Protein AF-A0A257RPP8-F1 (afdb_monomer_lite)

Secondary structure (DSSP, 8-state):
-GGGGG--S-TTT-HHHHHHHHHHHHHHHHHH-HHHHTSTTHHHHHHHHHHHHHHHHHTTSTTSHHHHHHHHHHHHHHHHHHHHHTT-PPPPPP---S-TTT-GGGGTSTTGGG-EEEETTEEEEHHIIIIIS---GGGTB----SB-SSTTPBPTTTT-B---HHHHHTTSSSS--S-HHHHS-HHHHHT-EEEEEEE---SSTTS-SEEEEEEESGGGTTS-GGGTBSSSS-BSTT--HHHHHTTTS-S-----SGGG--S-------

Sequence (270 aa):
LLLKCLWTPAARAGFLACFTALADAYVAAAVADSQLVARPGARARVASARAAVALVTAGKGVHNVPGADALLRTAVRTVSATYRGAGLAAPPAPALGPDPATVSCAYCHYGIETVRDTVAGLAFDHADHLLRGGVACTSCHSGANYFTGAPGQVDPRHGRTMVTAASCNACHHVTSTVACATCHRRDSLAARTDSVTLPLKLTPVSAPQARMVAFRHGVHADVACASCHTARPDVKAVAECTTCHASHWPARSATPCRPCSCSPATALSA

Structure (mmCIF, N/CA/C/O backbone):
data_AF-A0A257RPP8-F1
#
_entry.id   AF-A0A257RPP8-F1
#
loop_
_atom_site.group_PDB
_atom_site.id
_atom_site.type_symbol
_atom_site.label_atom_id
_atom_site.label_alt_id
_atom_site.label_comp_id
_atom_site.label_asym_id
_atom_site.label_entity_id
_atom_site.label_seq_id
_atom_site.pdbx_PDB_ins_code
_atom_site.Cartn_x
_atom_site.Cartn_y
_atom_site.Cartn_z
_atom_site.occupancy
_atom_site.B_iso_or_equiv
_atom_site.auth_seq_id
_atom_site.auth_comp_id
_atom_site.auth_asym_id
_atom_site.auth_atom_id
_atom_site.pdbx_PDB_model_num
ATOM 1 N N . LEU A 1 1 ? 1.431 -12.485 8.814 1.00 41.00 1 LEU A N 1
ATOM 2 C CA . LEU A 1 1 ? -0.052 -12.401 8.798 1.00 41.00 1 LEU A CA 1
ATOM 3 C C . LEU A 1 1 ? -0.640 -11.925 7.457 1.00 41.00 1 LEU A C 1
ATOM 5 O O . LEU A 1 1 ? -1.730 -12.369 7.140 1.00 41.00 1 LEU A O 1
ATOM 9 N N . LEU A 1 2 ? 0.087 -11.158 6.624 1.00 39.72 2 LEU A N 1
ATOM 10 C CA . LEU A 1 2 ? -0.335 -10.754 5.261 1.00 39.72 2 LEU A CA 1
ATOM 11 C C . LEU A 1 2 ? -0.619 -11.915 4.279 1.00 39.72 2 LEU A C 1
ATOM 13 O O . LEU A 1 2 ? -1.404 -11.761 3.356 1.00 39.72 2 LEU A O 1
ATOM 17 N N . LEU A 1 3 ? -0.030 -13.097 4.492 1.00 37.91 3 LEU A N 1
ATOM 18 C CA . LEU A 1 3 ? -0.129 -14.239 3.570 1.00 37.91 3 LEU A CA 1
ATOM 19 C C . LEU A 1 3 ? -1.486 -14.968 3.559 1.00 37.91 3 LEU A C 1
ATOM 21 O O . LEU A 1 3 ? -1.722 -15.759 2.653 1.00 37.91 3 LEU A O 1
ATOM 25 N N . LYS A 1 4 ? -2.386 -14.728 4.527 1.00 39.06 4 LYS A N 1
ATOM 26 C CA . LYS A 1 4 ? -3.636 -15.508 4.636 1.00 39.06 4 LYS A CA 1
ATOM 27 C C . LYS A 1 4 ? -4.771 -15.038 3.719 1.00 39.06 4 LYS A C 1
ATOM 29 O O . LYS A 1 4 ? -5.611 -15.858 3.375 1.00 39.06 4 LYS A O 1
ATOM 34 N N . CYS A 1 5 ? -4.785 -13.780 3.277 1.00 44.72 5 CYS A N 1
ATOM 35 C CA . CYS A 1 5 ? -5.809 -13.307 2.333 1.00 44.72 5 CYS A CA 1
ATOM 36 C C . CYS A 1 5 ? -5.469 -13.578 0.856 1.00 44.72 5 CYS A C 1
ATOM 38 O O . CYS A 1 5 ? -6.294 -13.312 -0.008 1.00 44.72 5 CYS A O 1
ATOM 40 N N . LEU A 1 6 ? -4.279 -14.116 0.560 1.00 44.78 6 LEU A N 1
ATOM 41 C CA . LEU A 1 6 ? -3.783 -14.316 -0.808 1.00 44.78 6 LEU A CA 1
ATOM 42 C C . LEU A 1 6 ? -4.285 -15.602 -1.503 1.00 44.78 6 LEU A C 1
ATOM 44 O O . LEU A 1 6 ? -3.975 -15.794 -2.673 1.00 44.78 6 LEU A O 1
ATOM 48 N N . TRP A 1 7 ? -5.002 -16.498 -0.810 1.00 37.56 7 TRP A N 1
ATOM 49 C CA . TRP A 1 7 ? -5.140 -17.904 -1.241 1.00 37.56 7 TRP A CA 1
ATOM 50 C C . TRP A 1 7 ? -6.571 -18.473 -1.286 1.00 37.56 7 TRP A C 1
ATOM 52 O O . TRP A 1 7 ? -6.735 -19.691 -1.262 1.00 37.56 7 TRP A O 1
ATOM 62 N N . THR A 1 8 ? -7.622 -17.653 -1.391 1.00 34.66 8 THR A N 1
ATOM 63 C CA . THR A 1 8 ? -8.983 -18.176 -1.632 1.00 34.66 8 THR A CA 1
ATOM 64 C C . THR A 1 8 ? -9.507 -17.810 -3.032 1.00 34.66 8 THR A C 1
ATOM 66 O O . THR A 1 8 ? -9.599 -16.627 -3.355 1.00 34.66 8 THR A O 1
ATOM 69 N N . PRO A 1 9 ? -9.925 -18.791 -3.867 1.00 37.19 9 PRO A N 1
ATOM 70 C CA . PRO A 1 9 ? -10.445 -18.577 -5.232 1.00 37.19 9 PRO A CA 1
ATOM 71 C C . PRO A 1 9 ? -11.742 -17.745 -5.348 1.00 37.19 9 PRO A C 1
ATOM 73 O O . PRO A 1 9 ? -12.293 -17.600 -6.436 1.00 37.19 9 PRO A O 1
ATOM 76 N N . ALA A 1 10 ? -12.256 -17.188 -4.248 1.00 37.34 10 ALA A N 1
ATOM 77 C CA . ALA A 1 10 ? -13.536 -16.482 -4.167 1.00 37.34 10 ALA A CA 1
ATOM 78 C C . ALA A 1 10 ? -13.390 -14.944 -4.181 1.00 37.34 10 ALA A C 1
ATOM 80 O O . ALA A 1 10 ? -14.191 -14.223 -3.580 1.00 37.34 10 ALA A O 1
ATOM 81 N N . ALA A 1 11 ? -12.388 -14.413 -4.890 1.00 43.88 11 ALA A N 1
ATOM 82 C CA . ALA A 1 11 ? -12.104 -12.974 -4.968 1.00 43.88 11 ALA A CA 1
ATOM 83 C C . ALA A 1 11 ? -13.232 -12.125 -5.600 1.00 43.88 11 ALA A C 1
ATOM 85 O O . ALA A 1 11 ? -13.182 -10.902 -5.544 1.00 43.88 11 ALA A O 1
ATOM 86 N N . ARG A 1 12 ? -14.298 -12.742 -6.131 1.00 44.66 1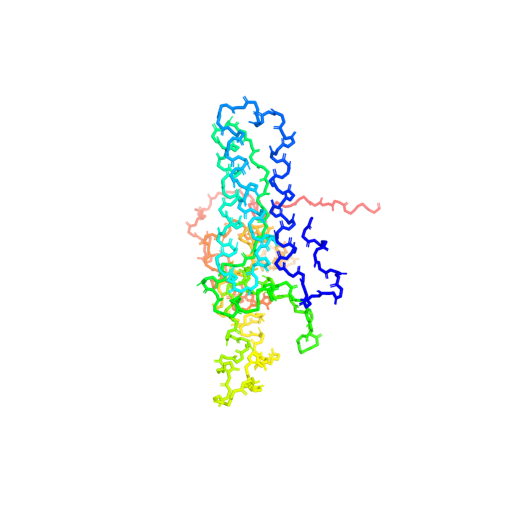2 ARG A N 1
ATOM 87 C CA . ARG A 1 12 ? -15.497 -12.022 -6.597 1.00 44.66 12 ARG A CA 1
ATOM 88 C C . ARG A 1 12 ? -16.479 -11.632 -5.479 1.00 44.66 12 ARG A C 1
ATOM 90 O O . ARG A 1 12 ? -17.360 -10.825 -5.739 1.00 44.66 12 ARG A O 1
ATOM 97 N N . ALA A 1 13 ? -16.326 -12.149 -4.251 1.00 45.66 13 ALA A N 1
ATOM 98 C CA . ALA A 1 13 ? -17.220 -11.836 -3.122 1.00 45.66 13 ALA A CA 1
ATOM 99 C C . ALA A 1 13 ? -16.519 -11.310 -1.847 1.00 45.66 13 ALA A C 1
ATOM 101 O O . ALA A 1 13 ? -17.203 -10.900 -0.913 1.00 45.66 13 ALA A O 1
ATOM 102 N N . GLY A 1 14 ? -15.182 -11.328 -1.760 1.00 58.22 14 GLY A N 1
ATOM 103 C CA . GLY A 1 14 ? -14.513 -11.395 -0.449 1.00 58.22 14 GLY A CA 1
ATOM 104 C C . GLY A 1 14 ? -13.444 -10.358 -0.113 1.00 58.22 14 GLY A C 1
ATOM 105 O O . GLY A 1 14 ? -12.843 -10.469 0.952 1.00 58.22 14 GLY A O 1
ATOM 106 N N . PHE A 1 15 ? -13.157 -9.367 -0.957 1.00 65.38 15 PHE A N 1
ATOM 107 C CA . PHE A 1 15 ? -11.990 -8.519 -0.694 1.00 65.38 15 PHE A CA 1
ATOM 108 C C . PHE A 1 15 ? -12.204 -7.526 0.465 1.00 65.38 15 PHE A C 1
ATOM 110 O O . PHE A 1 15 ? -11.453 -7.525 1.441 1.00 65.38 15 PHE A O 1
ATOM 117 N N . LEU A 1 16 ? -13.316 -6.784 0.445 1.00 71.38 16 LEU A N 1
ATOM 118 C CA . LEU A 1 16 ? -13.763 -5.993 1.599 1.00 71.38 16 LEU A CA 1
ATOM 119 C C . LEU A 1 16 ? -13.959 -6.867 2.848 1.00 71.38 16 LEU A C 1
ATOM 121 O O . LEU A 1 16 ? -13.696 -6.409 3.957 1.00 71.38 16 LEU A O 1
ATOM 125 N N . ALA A 1 17 ? -14.343 -8.137 2.682 1.00 73.56 17 ALA A N 1
ATOM 126 C CA . ALA A 1 17 ? -14.455 -9.081 3.789 1.00 73.56 17 ALA A CA 1
ATOM 127 C C . ALA A 1 17 ? -13.088 -9.428 4.411 1.00 73.56 17 ALA A C 1
ATOM 129 O O . ALA A 1 17 ? -13.007 -9.531 5.632 1.00 73.56 17 ALA A O 1
ATOM 130 N N . CYS A 1 18 ? -12.005 -9.529 3.627 1.00 74.25 18 CYS A N 1
ATOM 131 C CA . CYS A 1 18 ? -10.651 -9.701 4.176 1.00 74.25 18 CYS A CA 1
ATOM 132 C C . CYS A 1 18 ? -10.237 -8.490 5.026 1.00 74.25 18 CYS A C 1
ATOM 134 O O . CYS A 1 18 ? -9.788 -8.664 6.159 1.00 74.25 18 CYS A O 1
ATOM 136 N N . PHE A 1 19 ? -10.410 -7.262 4.532 1.00 77.69 19 PHE A N 1
ATOM 137 C CA . PHE A 1 19 ? -10.039 -6.079 5.317 1.00 77.69 19 PHE A CA 1
ATOM 138 C C . PHE A 1 19 ? -10.917 -5.874 6.542 1.00 77.69 19 PHE A C 1
ATOM 140 O O . PHE A 1 19 ? -10.417 -5.509 7.606 1.00 77.69 19 PHE A O 1
ATOM 147 N N . THR A 1 20 ? -12.202 -6.183 6.414 1.00 79.69 20 THR A N 1
ATOM 148 C CA . THR A 1 20 ? -13.124 -6.230 7.545 1.00 79.69 20 THR A CA 1
ATOM 149 C C . THR A 1 20 ? -12.646 -7.249 8.578 1.00 79.69 20 THR A C 1
ATOM 151 O O . THR A 1 20 ? -12.580 -6.912 9.752 1.00 79.69 20 THR A O 1
ATOM 154 N N . ALA A 1 21 ? -12.215 -8.447 8.166 1.00 83.50 21 ALA A N 1
ATOM 155 C CA . ALA A 1 21 ? -11.671 -9.461 9.071 1.00 83.50 21 ALA A CA 1
ATOM 156 C C . ALA A 1 21 ? -10.346 -9.032 9.727 1.00 83.50 21 ALA A C 1
ATOM 158 O O . ALA A 1 21 ? -10.122 -9.318 10.901 1.00 83.50 21 ALA A O 1
ATOM 159 N N . LEU A 1 22 ? -9.470 -8.322 9.007 1.00 83.00 22 LEU A N 1
ATOM 160 C CA . LEU A 1 22 ? -8.236 -7.766 9.576 1.00 83.00 22 LEU A CA 1
ATOM 161 C C . LEU A 1 22 ? -8.531 -6.683 10.620 1.00 83.00 22 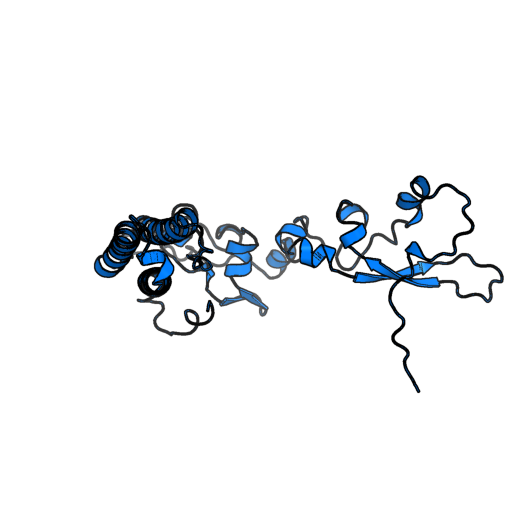LEU A C 1
ATOM 163 O O . LEU A 1 22 ? -7.923 -6.683 11.692 1.00 83.00 22 LEU A O 1
ATOM 167 N N . ALA A 1 23 ? -9.463 -5.777 10.323 1.00 82.50 23 ALA A N 1
ATOM 168 C CA . ALA A 1 23 ? -9.901 -4.752 11.262 1.00 82.50 23 ALA A CA 1
ATOM 169 C C . ALA A 1 23 ? -10.627 -5.367 12.469 1.00 82.50 23 ALA A C 1
ATOM 171 O O . ALA A 1 23 ? -10.353 -4.974 13.601 1.00 82.50 23 ALA A O 1
ATOM 172 N N . ASP A 1 24 ? -11.485 -6.364 12.248 1.00 87.69 24 ASP A N 1
ATOM 173 C CA . ASP A 1 24 ? -12.193 -7.095 13.300 1.00 87.69 24 ASP A CA 1
ATOM 174 C C . ASP A 1 24 ? -11.214 -7.816 14.228 1.00 87.69 24 ASP A C 1
ATOM 176 O O . ASP A 1 24 ? -11.278 -7.630 15.439 1.00 87.69 24 ASP A O 1
ATOM 180 N N . ALA A 1 25 ? -10.225 -8.532 13.683 1.00 87.94 25 ALA A N 1
ATOM 181 C CA . ALA A 1 25 ? -9.182 -9.177 14.479 1.00 87.94 25 ALA A CA 1
ATOM 182 C C . ALA A 1 25 ? -8.367 -8.164 15.305 1.00 87.94 25 ALA A C 1
ATOM 184 O O . ALA A 1 25 ? -8.055 -8.424 16.469 1.00 87.94 25 ALA A O 1
ATOM 185 N N . TYR A 1 26 ? -8.048 -6.998 14.732 1.00 90.06 26 TYR A N 1
ATOM 186 C CA . TYR A 1 26 ? -7.334 -5.930 15.439 1.00 90.06 26 TYR A CA 1
ATOM 187 C C . TYR A 1 26 ? -8.165 -5.348 16.593 1.00 90.06 26 TYR A C 1
ATOM 189 O O . TYR A 1 26 ? -7.656 -5.154 17.699 1.00 90.06 26 TYR A O 1
ATOM 197 N N . VAL A 1 27 ? -9.459 -5.114 16.362 1.00 88.25 27 VAL A N 1
ATOM 198 C CA . VAL A 1 27 ? -10.391 -4.641 17.393 1.00 88.25 27 VAL A CA 1
ATOM 199 C C . VAL A 1 27 ? -10.624 -5.718 18.458 1.00 88.25 27 VAL A C 1
ATOM 201 O O . VAL A 1 27 ? -10.616 -5.405 19.646 1.00 88.25 27 VAL A O 1
ATOM 204 N N . ALA A 1 28 ? -10.779 -6.984 18.071 1.00 89.50 28 ALA A N 1
ATOM 205 C CA . ALA A 1 28 ? -10.967 -8.107 18.985 1.00 89.50 28 ALA A CA 1
ATOM 206 C C . ALA A 1 28 ? -9.759 -8.299 19.913 1.00 89.50 28 ALA A C 1
ATOM 208 O O . ALA A 1 28 ? -9.942 -8.513 21.111 1.00 89.50 28 ALA A O 1
ATOM 209 N N . ALA A 1 29 ? -8.536 -8.138 19.396 1.00 88.88 29 ALA A N 1
ATOM 210 C CA . ALA A 1 29 ? -7.328 -8.147 20.219 1.00 88.88 29 ALA A CA 1
ATOM 211 C C . ALA A 1 29 ? -7.352 -7.032 21.281 1.00 88.88 29 ALA A C 1
ATOM 213 O O . ALA A 1 29 ? -7.068 -7.292 22.446 1.00 88.88 29 ALA A O 1
ATOM 214 N N . ALA A 1 30 ? -7.780 -5.820 20.912 1.00 87.81 30 ALA A N 1
ATOM 215 C CA . ALA A 1 30 ? -7.925 -4.709 21.854 1.00 87.81 30 ALA A CA 1
ATOM 216 C C . ALA A 1 30 ? -9.026 -4.942 22.907 1.00 87.81 30 ALA A C 1
ATOM 218 O O . ALA A 1 30 ? -8.906 -4.474 24.036 1.00 87.81 30 ALA A O 1
ATOM 219 N N . VAL A 1 31 ? -10.098 -5.666 22.561 1.00 90.62 31 VAL A N 1
ATOM 220 C CA . VAL A 1 31 ? -11.136 -6.087 23.523 1.00 90.62 31 VAL A CA 1
ATOM 221 C C . VAL A 1 31 ? -10.592 -7.121 24.513 1.00 90.62 31 VAL A C 1
ATOM 223 O O . VAL A 1 31 ? -10.944 -7.076 25.690 1.00 90.62 31 VAL A O 1
ATOM 226 N N . ALA A 1 32 ? -9.763 -8.054 24.042 1.00 91.50 32 ALA A N 1
ATOM 227 C CA . ALA A 1 32 ? -9.189 -9.122 24.861 1.00 91.50 32 ALA A CA 1
ATOM 228 C C . ALA A 1 32 ? -8.041 -8.646 25.771 1.00 91.50 32 ALA A C 1
ATOM 230 O O . ALA A 1 32 ? -7.707 -9.316 26.747 1.00 91.50 32 ALA A O 1
ATOM 231 N N . ASP A 1 33 ? -7.442 -7.494 25.469 1.00 92.38 33 ASP A N 1
ATOM 232 C CA . ASP A 1 33 ? -6.362 -6.902 26.251 1.00 92.38 33 ASP A CA 1
ATOM 233 C C . ASP A 1 33 ? -6.888 -6.310 27.570 1.00 92.38 33 ASP A C 1
ATOM 235 O O . ASP A 1 33 ? -7.396 -5.184 27.631 1.00 92.38 33 ASP A O 1
ATOM 239 N N . SER A 1 34 ? -6.745 -7.083 28.649 1.00 91.88 34 SER A N 1
ATOM 240 C CA . SER A 1 34 ? -7.197 -6.713 29.993 1.00 91.88 34 SER A CA 1
ATOM 241 C C . SER A 1 34 ? -6.559 -5.417 30.506 1.00 91.88 34 SER A C 1
ATOM 243 O O . SER A 1 34 ? -7.230 -4.640 31.193 1.00 91.88 34 SER A O 1
ATOM 245 N N . GLN A 1 35 ? -5.301 -5.142 30.142 1.00 91.44 35 GLN A N 1
ATOM 246 C CA . GLN A 1 35 ? -4.588 -3.932 30.555 1.00 91.44 35 GLN A CA 1
ATOM 247 C C . GLN A 1 35 ? -5.156 -2.694 29.868 1.00 91.44 35 GLN A C 1
ATOM 249 O O . GLN A 1 35 ? -5.274 -1.641 30.503 1.00 91.44 35 GLN A O 1
ATOM 254 N N . LEU A 1 36 ? -5.530 -2.814 28.593 1.00 93.19 36 LEU A N 1
ATOM 255 C CA . LEU A 1 36 ? -6.173 -1.733 27.856 1.00 93.19 36 LEU A CA 1
ATOM 256 C C . LEU A 1 36 ? -7.583 -1.463 28.387 1.00 93.19 36 LEU A C 1
ATOM 258 O O . LEU A 1 36 ? -7.908 -0.322 28.719 1.00 93.19 36 LEU A O 1
ATOM 262 N N . VAL A 1 37 ? -8.430 -2.492 28.492 1.00 92.69 37 VAL A N 1
ATOM 263 C CA . VAL A 1 37 ? -9.852 -2.312 28.850 1.00 92.69 37 VAL A CA 1
ATOM 264 C C . VAL A 1 37 ? -10.077 -1.918 30.311 1.00 92.69 37 VAL A C 1
ATOM 266 O O . VAL A 1 37 ? -11.175 -1.469 30.648 1.00 92.69 37 VAL A O 1
ATOM 269 N N . ALA A 1 38 ? -9.072 -2.067 31.177 1.00 93.75 38 ALA A N 1
ATOM 270 C CA . ALA A 1 38 ? -9.093 -1.542 32.542 1.00 93.75 38 ALA A CA 1
ATOM 271 C C . ALA A 1 38 ? -8.953 -0.008 32.598 1.00 93.75 38 ALA A C 1
ATOM 273 O O . ALA A 1 38 ? -9.257 0.604 33.621 1.00 93.75 38 ALA A O 1
ATOM 274 N N . ARG A 1 39 ? -8.499 0.637 31.514 1.00 95.62 39 ARG A N 1
ATOM 275 C CA . ARG A 1 39 ? -8.252 2.084 31.490 1.00 95.62 39 ARG A CA 1
ATOM 276 C C . ARG A 1 39 ? -9.557 2.877 31.336 1.00 95.62 39 ARG A C 1
ATOM 278 O O . ARG A 1 39 ? -10.411 2.498 30.524 1.00 95.62 39 ARG A O 1
ATOM 285 N N . PRO A 1 40 ? -9.711 4.015 32.040 1.00 95.81 40 PRO A N 1
ATOM 286 C CA . PRO A 1 40 ? -10.888 4.870 31.908 1.00 95.81 40 PRO A CA 1
ATOM 287 C C . PRO A 1 40 ? -11.159 5.264 30.450 1.00 95.81 40 PRO A C 1
ATOM 289 O O . PRO A 1 40 ? -10.268 5.707 29.727 1.00 95.81 40 PRO A O 1
ATOM 292 N N . GLY A 1 41 ? -12.399 5.072 29.998 1.00 94.31 41 GLY A N 1
ATOM 293 C CA . GLY A 1 41 ? -12.835 5.409 28.639 1.00 94.31 41 GLY A CA 1
ATOM 294 C C . GLY A 1 41 ? -12.358 4.466 27.523 1.00 94.31 41 GLY A C 1
ATOM 295 O O . GLY A 1 41 ? -12.873 4.561 26.408 1.00 94.31 41 GLY A O 1
ATOM 296 N N . ALA A 1 42 ? -11.444 3.522 27.786 1.00 95.25 42 ALA A N 1
ATOM 297 C CA . ALA A 1 42 ? -10.944 2.606 26.758 1.00 95.25 42 ALA A CA 1
ATOM 298 C C . ALA A 1 42 ? -12.045 1.687 26.211 1.00 95.25 42 ALA A C 1
ATOM 300 O O . ALA A 1 42 ? -12.177 1.548 24.996 1.00 95.25 42 ALA A O 1
ATOM 301 N N . ARG A 1 43 ? -12.903 1.140 27.086 1.00 93.94 43 ARG A N 1
ATOM 302 C CA . ARG A 1 43 ? -14.032 0.282 26.678 1.00 93.94 43 ARG A CA 1
ATOM 303 C C . ARG A 1 43 ? -14.966 0.970 25.686 1.00 93.94 43 ARG A C 1
ATOM 305 O O . ARG A 1 43 ? -15.315 0.371 24.677 1.00 93.94 43 ARG A O 1
ATOM 312 N N . ALA A 1 44 ? -15.331 2.226 25.942 1.00 95.75 44 ALA A N 1
ATOM 313 C CA . ALA A 1 44 ? -16.221 2.983 25.062 1.00 95.75 44 ALA A CA 1
ATOM 314 C C . ALA A 1 44 ? -15.586 3.226 23.681 1.00 95.75 44 ALA A C 1
ATOM 316 O O . ALA A 1 44 ? -16.247 3.059 22.658 1.00 95.75 44 ALA A O 1
ATOM 317 N N . ARG A 1 45 ? -14.287 3.552 23.634 1.00 96.69 45 ARG A N 1
ATOM 318 C CA . ARG A 1 45 ? -13.559 3.758 22.369 1.00 96.69 45 ARG A CA 1
ATOM 319 C C . ARG A 1 45 ? -13.404 2.468 21.567 1.00 96.69 45 ARG A C 1
ATOM 321 O O . ARG A 1 45 ? -13.654 2.471 20.365 1.00 96.69 45 ARG A O 1
ATOM 328 N N . VAL A 1 46 ? -13.046 1.362 22.220 1.00 95.38 46 VAL A N 1
ATOM 329 C CA . VAL A 1 46 ? -12.946 0.050 21.562 1.00 95.38 46 VAL A CA 1
ATOM 330 C C . VAL A 1 46 ? -14.326 -0.424 21.085 1.00 95.38 46 VAL A C 1
ATOM 332 O O . VAL A 1 46 ? -14.442 -0.935 19.973 1.00 95.38 46 VAL A O 1
ATOM 335 N N . ALA A 1 47 ? -15.391 -0.182 21.857 1.00 94.25 47 ALA A N 1
ATOM 336 C CA . ALA A 1 47 ? -16.762 -0.458 21.428 1.00 94.25 47 ALA A CA 1
ATOM 337 C C . ALA A 1 47 ? -17.168 0.374 20.198 1.00 94.25 47 ALA A C 1
ATOM 339 O O . ALA A 1 47 ? -17.760 -0.169 19.268 1.00 94.25 47 ALA A O 1
ATOM 340 N N . SER A 1 48 ? -16.799 1.658 20.148 1.00 95.88 48 SER A N 1
ATOM 341 C CA . SER A 1 48 ? -17.021 2.509 18.972 1.00 95.88 48 SER A CA 1
ATOM 342 C C . SER A 1 48 ? -16.281 1.988 17.733 1.00 95.88 48 SER A C 1
ATOM 344 O O . SER A 1 48 ? -16.880 1.875 16.663 1.00 95.88 48 SER A O 1
ATOM 346 N N . ALA A 1 49 ? -15.015 1.577 17.879 1.00 96.38 49 ALA A N 1
ATOM 347 C CA . ALA A 1 49 ? -14.258 0.954 16.792 1.00 96.38 49 ALA A CA 1
ATOM 348 C C . ALA A 1 49 ? -14.919 -0.349 16.304 1.00 96.38 49 ALA A C 1
ATOM 350 O O . ALA A 1 49 ? -15.035 -0.569 15.099 1.00 96.38 49 ALA A O 1
ATOM 351 N N . ARG A 1 50 ? -15.423 -1.180 17.227 1.00 95.56 50 ARG A N 1
ATOM 352 C CA . ARG A 1 50 ? -16.167 -2.405 16.896 1.00 95.56 50 ARG A CA 1
ATOM 353 C C . ARG A 1 50 ? -17.456 -2.110 16.133 1.00 95.56 50 ARG A C 1
ATOM 355 O O . ARG A 1 50 ? -17.750 -2.800 15.163 1.00 95.56 50 ARG A O 1
ATOM 362 N N . ALA A 1 51 ? -18.200 -1.084 16.541 1.00 95.88 51 ALA A N 1
ATOM 363 C CA . ALA A 1 51 ? -19.420 -0.669 15.855 1.00 95.88 51 ALA A CA 1
ATOM 364 C C . ALA A 1 51 ? -19.139 -0.210 14.413 1.00 95.88 51 ALA A C 1
ATOM 366 O O . ALA A 1 51 ? -19.890 -0.565 13.508 1.00 95.88 51 ALA A O 1
ATOM 367 N N . ALA A 1 52 ? -18.035 0.508 14.180 1.00 94.56 52 ALA A N 1
ATOM 368 C CA . ALA A 1 52 ? -17.626 0.911 12.835 1.00 94.56 52 ALA A CA 1
ATOM 369 C C . ALA A 1 52 ? -17.311 -0.298 11.934 1.00 94.56 52 ALA A C 1
ATOM 371 O O . ALA A 1 52 ? -17.790 -0.351 10.802 1.00 94.56 52 ALA A O 1
ATOM 372 N N . VAL A 1 53 ? -16.571 -1.294 12.439 1.00 93.38 53 VAL A N 1
ATOM 373 C CA . VAL A 1 53 ? -16.305 -2.539 11.692 1.00 93.38 53 VAL A CA 1
ATOM 374 C C . VAL A 1 53 ? -17.609 -3.292 11.414 1.00 93.38 53 VAL A C 1
ATOM 376 O O . VAL A 1 53 ? -17.864 -3.668 10.273 1.00 93.38 53 VAL A O 1
ATOM 379 N N . ALA A 1 54 ? -18.476 -3.441 12.420 1.00 92.56 54 ALA A N 1
ATOM 380 C CA . ALA A 1 54 ? -19.763 -4.119 12.275 1.00 92.56 54 ALA A CA 1
ATOM 381 C C . ALA A 1 54 ? -20.676 -3.450 11.232 1.00 92.56 54 ALA A C 1
ATOM 383 O O . ALA A 1 54 ? -21.338 -4.150 10.464 1.00 92.56 54 ALA A O 1
ATOM 384 N N . LEU A 1 55 ? -20.682 -2.114 11.168 1.00 93.62 55 LEU A N 1
ATOM 385 C CA . LEU A 1 55 ? -21.434 -1.362 10.165 1.00 93.62 55 LEU A CA 1
ATOM 386 C C . LEU A 1 55 ? -20.949 -1.674 8.743 1.00 93.62 55 LEU A C 1
ATOM 388 O O . LEU A 1 55 ? -21.772 -1.915 7.860 1.00 93.62 55 LEU A O 1
ATOM 392 N N . VAL A 1 56 ? -19.631 -1.717 8.525 1.00 91.88 56 VAL A N 1
ATOM 393 C CA . VAL A 1 56 ? -19.051 -2.076 7.220 1.00 91.88 56 VAL A CA 1
ATOM 394 C C . VAL A 1 56 ? -19.427 -3.508 6.831 1.00 91.88 56 VAL A C 1
ATOM 396 O O . VAL A 1 56 ? -19.860 -3.731 5.698 1.00 91.88 56 VAL A O 1
ATOM 399 N N . THR A 1 57 ? -19.344 -4.456 7.771 1.00 88.00 57 THR A N 1
ATOM 400 C CA . THR A 1 57 ? -19.747 -5.856 7.555 1.00 88.00 57 THR A CA 1
ATOM 401 C C . THR A 1 57 ? -21.214 -5.963 7.148 1.00 88.00 57 THR A C 1
ATOM 403 O O . THR A 1 57 ? -21.536 -6.576 6.129 1.00 88.00 57 THR A O 1
ATOM 406 N N . ALA A 1 58 ? -22.113 -5.355 7.927 1.00 89.25 58 ALA A N 1
ATOM 407 C CA . ALA A 1 58 ? -23.556 -5.441 7.713 1.00 89.25 58 ALA A CA 1
ATOM 408 C C . ALA A 1 58 ? -23.991 -4.732 6.422 1.00 89.25 58 ALA A C 1
ATOM 410 O O . ALA A 1 58 ? -24.804 -5.260 5.664 1.00 89.25 58 ALA A O 1
ATOM 411 N N . GLY A 1 59 ? -23.405 -3.565 6.136 1.00 87.44 59 GLY A N 1
ATOM 412 C CA . GLY A 1 59 ? -23.656 -2.796 4.915 1.00 87.44 59 GLY A CA 1
ATOM 413 C C . GLY A 1 59 ? -22.995 -3.377 3.662 1.00 87.44 59 GLY A C 1
ATOM 414 O O . GLY A 1 59 ? -23.148 -2.823 2.574 1.00 87.44 59 GLY A O 1
ATOM 415 N N . LYS A 1 60 ? -22.236 -4.470 3.802 1.00 83.50 60 LYS A N 1
ATOM 416 C CA . LYS A 1 60 ? -21.467 -5.135 2.743 1.00 83.50 60 LYS A CA 1
ATOM 417 C C . LYS A 1 60 ? -20.439 -4.256 2.028 1.00 83.50 60 LYS A C 1
ATOM 419 O O . LYS A 1 60 ? -19.857 -4.760 1.084 1.00 83.50 60 LYS A O 1
ATOM 424 N N . GLY A 1 61 ? -20.206 -3.002 2.430 1.00 81.56 61 GLY A N 1
ATOM 425 C CA . GLY A 1 61 ? -19.141 -2.070 2.002 1.00 81.56 61 GLY A CA 1
ATOM 426 C C . GLY A 1 61 ? -18.954 -1.755 0.502 1.00 81.56 61 GLY A C 1
ATOM 427 O O . GLY A 1 61 ? -18.472 -0.679 0.167 1.00 81.56 61 GLY A O 1
ATOM 428 N N . VAL A 1 62 ? -19.343 -2.641 -0.416 1.00 79.50 62 VAL A N 1
ATOM 429 C CA . VAL A 1 62 ? -18.997 -2.633 -1.847 1.00 79.50 62 VAL A CA 1
ATOM 430 C C . VAL A 1 62 ? -19.705 -1.538 -2.638 1.00 79.50 62 VAL A C 1
ATOM 432 O O . VAL A 1 62 ? -19.260 -1.184 -3.720 1.00 79.50 62 VAL A O 1
ATOM 435 N N . HIS A 1 63 ? -20.784 -0.977 -2.093 1.00 78.06 63 HIS A N 1
ATOM 436 C CA . HIS A 1 63 ? -21.537 0.109 -2.725 1.00 78.06 63 HIS A CA 1
ATOM 437 C C . HIS A 1 63 ? -21.018 1.501 -2.332 1.00 78.06 63 HIS A C 1
ATOM 439 O O . HIS A 1 63 ? -21.431 2.496 -2.916 1.00 78.06 63 HIS A O 1
ATOM 445 N N . ASN A 1 64 ? -20.126 1.586 -1.341 1.00 87.62 64 ASN A N 1
ATOM 446 C CA . ASN A 1 64 ? -19.446 2.818 -0.952 1.00 87.62 64 ASN A CA 1
ATOM 447 C C . ASN A 1 64 ? -18.058 2.464 -0.412 1.00 87.62 64 ASN A C 1
ATOM 449 O O . ASN A 1 64 ? -17.792 2.581 0.786 1.00 87.62 64 ASN A O 1
ATOM 453 N N . VAL A 1 65 ? -17.192 1.983 -1.305 1.00 87.50 65 VAL A N 1
ATOM 454 C CA . VAL A 1 65 ? -15.851 1.508 -0.947 1.00 87.50 65 VAL A CA 1
ATOM 455 C C . VAL A 1 65 ? -15.050 2.579 -0.193 1.00 87.50 65 VAL A C 1
ATOM 457 O O . VAL A 1 65 ? -14.513 2.239 0.862 1.00 87.50 65 VAL A O 1
ATOM 460 N N . PRO A 1 66 ? -15.015 3.865 -0.611 1.00 88.31 66 PRO A N 1
ATOM 461 C CA . PRO A 1 66 ? -14.303 4.881 0.163 1.00 88.31 66 PRO A CA 1
ATOM 462 C C . PRO A 1 66 ? -14.891 5.117 1.550 1.00 88.31 66 PRO A C 1
ATOM 464 O O . PRO A 1 66 ? -14.144 5.235 2.517 1.00 88.31 66 PRO A O 1
ATOM 467 N N . GLY A 1 67 ? -16.220 5.140 1.681 1.00 91.62 67 GLY A N 1
ATOM 468 C CA . GLY A 1 67 ? -16.867 5.262 2.987 1.00 91.62 67 GLY A CA 1
ATOM 469 C C . GLY A 1 67 ? -16.567 4.069 3.898 1.00 91.62 67 GLY A C 1
ATOM 470 O O . GLY A 1 67 ? -16.276 4.247 5.082 1.00 91.62 67 GLY A O 1
ATOM 471 N N . ALA A 1 68 ? -16.586 2.856 3.345 1.00 91.81 68 ALA A N 1
ATOM 472 C CA . ALA A 1 68 ? -16.253 1.636 4.066 1.00 91.81 68 ALA A CA 1
ATOM 473 C C . ALA A 1 68 ? -14.787 1.627 4.528 1.00 91.81 68 ALA A C 1
ATOM 475 O O . ALA A 1 68 ? -14.521 1.402 5.709 1.00 91.81 68 ALA A O 1
ATOM 476 N N . ASP A 1 69 ? -13.841 1.940 3.641 1.00 90.94 69 ASP A N 1
ATOM 477 C CA . ASP A 1 69 ? -12.418 2.059 3.977 1.00 90.94 69 ASP A CA 1
ATOM 478 C C . ASP A 1 69 ? -12.175 3.146 5.041 1.00 90.94 69 ASP A C 1
ATOM 480 O O . ASP A 1 69 ? -11.501 2.890 6.044 1.00 90.94 69 ASP A O 1
ATOM 484 N N . ALA A 1 70 ? -12.804 4.319 4.908 1.00 93.38 70 ALA A N 1
ATOM 485 C CA . ALA A 1 70 ? -12.686 5.402 5.882 1.00 93.38 70 ALA A CA 1
ATOM 486 C C . ALA A 1 70 ? -13.163 4.984 7.286 1.00 93.38 70 ALA A C 1
ATOM 488 O O . ALA A 1 70 ? -12.523 5.336 8.289 1.00 93.38 70 ALA A O 1
ATOM 489 N N . LEU A 1 71 ? -14.246 4.202 7.378 1.00 94.88 71 LEU A N 1
ATOM 490 C CA . LEU A 1 71 ? -14.726 3.620 8.636 1.00 94.88 71 LEU A CA 1
ATOM 491 C C . LEU A 1 71 ? -13.728 2.606 9.211 1.00 94.88 71 LEU A C 1
ATOM 493 O O . LEU A 1 71 ? -13.397 2.694 10.397 1.00 94.88 71 LEU A O 1
ATOM 497 N N . LEU A 1 72 ? -13.187 1.701 8.388 1.00 93.56 72 LEU A N 1
ATOM 498 C CA . LEU A 1 72 ? -12.183 0.719 8.824 1.00 93.56 72 LEU A CA 1
ATOM 499 C C . LEU A 1 72 ? -10.902 1.404 9.327 1.00 93.56 72 LEU A C 1
ATOM 501 O O . LEU A 1 72 ? -10.418 1.099 10.422 1.00 93.56 72 LEU A O 1
ATOM 505 N N . ARG A 1 73 ? -10.378 2.393 8.591 1.00 93.75 73 ARG A N 1
ATOM 506 C CA . ARG A 1 73 ? -9.214 3.186 9.025 1.00 93.75 73 ARG A CA 1
ATOM 507 C C . ARG A 1 73 ? -9.500 3.956 10.310 1.00 93.75 73 ARG A C 1
ATOM 509 O O . ARG A 1 73 ? -8.619 4.073 11.163 1.00 93.75 73 ARG A O 1
ATOM 516 N N . THR A 1 74 ? -10.718 4.468 10.481 1.00 96.31 74 THR A N 1
ATOM 517 C CA . THR A 1 74 ? -11.136 5.143 11.719 1.00 96.31 74 THR A CA 1
ATOM 518 C C . THR A 1 74 ? -11.181 4.182 12.903 1.00 96.31 74 THR A C 1
ATOM 520 O O . THR A 1 74 ? -10.699 4.544 13.980 1.00 96.31 74 THR A O 1
ATOM 523 N N . ALA A 1 75 ? -11.667 2.953 12.715 1.00 95.69 75 ALA A N 1
ATOM 524 C CA . ALA A 1 75 ? -11.641 1.922 13.750 1.00 95.69 75 ALA A CA 1
ATOM 525 C C . ALA A 1 75 ? -10.200 1.597 14.182 1.00 95.69 75 ALA A C 1
ATOM 527 O O . ALA A 1 75 ? -9.882 1.656 15.373 1.00 95.69 75 ALA A O 1
ATOM 528 N N . VAL A 1 76 ? -9.303 1.361 13.216 1.00 96.12 76 VAL A N 1
ATOM 529 C CA . VAL A 1 76 ? -7.877 1.095 13.475 1.00 96.12 76 VAL A CA 1
ATOM 530 C C . VAL A 1 76 ? -7.217 2.261 14.216 1.00 96.12 76 VAL A C 1
ATOM 532 O O . VAL A 1 76 ? -6.608 2.051 15.267 1.00 96.12 76 VAL A O 1
ATOM 535 N N . ARG A 1 77 ? -7.382 3.505 13.737 1.00 96.12 77 ARG A N 1
ATOM 536 C CA . ARG A 1 77 ? -6.819 4.698 14.400 1.00 96.12 77 ARG A CA 1
ATOM 537 C C . ARG A 1 77 ? -7.346 4.872 15.821 1.00 96.12 77 ARG A C 1
ATOM 539 O O . ARG A 1 77 ? -6.560 5.210 16.705 1.00 96.12 77 ARG A O 1
ATOM 546 N N . THR A 1 78 ? -8.639 4.636 16.042 1.00 96.69 78 THR A N 1
ATOM 547 C CA . THR A 1 78 ? -9.272 4.724 17.366 1.00 96.69 78 THR A CA 1
ATOM 548 C C . THR A 1 78 ? -8.653 3.725 18.340 1.00 96.69 78 THR A C 1
ATOM 550 O O . THR A 1 78 ? -8.288 4.107 19.455 1.00 96.69 78 THR A O 1
ATOM 553 N N . VAL A 1 79 ? -8.456 2.470 17.923 1.00 96.12 79 VAL A N 1
ATOM 554 C CA . VAL A 1 79 ? -7.788 1.454 18.752 1.00 96.12 79 VAL A CA 1
ATOM 555 C C . VAL A 1 79 ? -6.344 1.862 19.053 1.00 96.12 79 VAL A C 1
ATOM 557 O O . VAL A 1 79 ? -5.967 1.932 20.224 1.00 96.12 79 VAL A O 1
ATOM 560 N N . SER A 1 80 ? -5.549 2.227 18.041 1.00 96.19 80 SER A N 1
ATOM 561 C CA . SER A 1 80 ? -4.152 2.630 18.261 1.00 96.19 80 SER A CA 1
ATOM 562 C C . SER A 1 80 ? -4.029 3.875 19.153 1.00 96.19 80 SER A C 1
ATOM 564 O O . SER A 1 80 ? -3.124 3.959 19.982 1.00 96.19 80 SER A O 1
ATOM 566 N N . ALA A 1 81 ? -4.933 4.849 19.011 1.00 96.31 81 ALA A N 1
ATOM 567 C CA . ALA A 1 81 ? -4.979 6.030 19.871 1.00 96.31 81 ALA A CA 1
ATOM 568 C C . ALA A 1 81 ? -5.375 5.680 21.312 1.00 96.31 81 ALA A C 1
ATOM 570 O O . ALA A 1 81 ? -4.857 6.287 22.247 1.00 96.31 81 ALA A O 1
ATOM 571 N N . THR A 1 82 ? -6.241 4.680 21.499 1.00 96.62 82 THR A N 1
ATOM 572 C CA . THR A 1 82 ? -6.631 4.195 22.830 1.00 96.62 82 THR A CA 1
ATOM 573 C C . THR A 1 82 ? -5.445 3.551 23.549 1.00 96.62 82 THR A C 1
ATOM 575 O O . THR A 1 82 ? -5.204 3.886 24.706 1.00 96.62 82 THR A O 1
ATOM 578 N N . TYR A 1 83 ? -4.648 2.731 22.853 1.00 97.25 83 TYR A N 1
ATOM 579 C CA . TYR A 1 83 ? -3.381 2.198 23.377 1.00 97.25 83 TYR A CA 1
ATOM 580 C C . TYR A 1 83 ? -2.412 3.311 23.796 1.00 97.25 83 TYR A C 1
ATOM 582 O O . TYR A 1 83 ? -1.943 3.329 24.934 1.00 97.25 83 TYR A O 1
ATOM 590 N N . ARG A 1 84 ? -2.166 4.291 22.914 1.00 95.88 84 ARG A N 1
ATOM 591 C CA . ARG A 1 84 ? -1.266 5.416 23.223 1.00 95.88 84 ARG A CA 1
ATOM 592 C C . ARG A 1 84 ? -1.747 6.240 24.415 1.00 95.88 84 ARG A C 1
ATOM 594 O O . ARG A 1 84 ? -0.953 6.545 25.297 1.00 95.88 84 ARG A O 1
ATOM 601 N N . GLY A 1 85 ? -3.040 6.559 24.473 1.00 95.38 85 GLY A N 1
ATOM 602 C CA . GLY A 1 85 ? -3.632 7.290 25.599 1.00 95.38 85 GLY A CA 1
ATOM 603 C C . GLY A 1 85 ? -3.589 6.517 26.921 1.00 95.38 85 GLY A C 1
ATOM 604 O O . GLY A 1 85 ? -3.619 7.124 27.986 1.00 95.38 85 GLY A O 1
ATOM 605 N N . ALA A 1 86 ? -3.483 5.188 26.861 1.00 95.38 86 ALA A N 1
ATOM 606 C CA . ALA A 1 86 ? -3.280 4.319 28.015 1.00 95.38 86 ALA A CA 1
ATOM 607 C C . ALA A 1 86 ? -1.804 4.179 28.442 1.00 95.38 86 ALA A C 1
ATOM 609 O O . ALA A 1 86 ? -1.534 3.511 29.442 1.00 95.38 86 ALA A O 1
ATOM 610 N N . GLY A 1 87 ? -0.857 4.767 27.699 1.00 95.75 87 GLY A N 1
ATOM 611 C CA . GLY A 1 87 ? 0.578 4.560 27.909 1.00 95.75 87 GLY A CA 1
ATOM 612 C C . GLY A 1 87 ? 1.044 3.145 27.551 1.00 95.75 87 GLY A C 1
ATOM 613 O O . GLY A 1 87 ? 2.031 2.668 28.102 1.00 95.75 87 GLY A O 1
ATOM 614 N N . LEU A 1 88 ? 0.316 2.452 26.671 1.00 95.12 88 LEU A N 1
ATOM 615 C CA . LEU A 1 88 ? 0.607 1.085 26.246 1.00 95.12 88 LEU A CA 1
ATOM 616 C C . LEU A 1 88 ? 1.157 1.071 24.814 1.00 95.12 88 LEU A C 1
ATOM 618 O O . LEU A 1 88 ? 0.786 1.896 23.974 1.00 95.12 88 LEU A O 1
ATOM 622 N N . ALA A 1 89 ? 2.018 0.097 24.519 1.00 94.69 89 ALA A N 1
ATOM 623 C CA . ALA A 1 89 ? 2.479 -0.146 23.159 1.00 94.69 89 ALA A CA 1
ATOM 624 C C . ALA A 1 89 ? 1.321 -0.698 22.314 1.00 94.69 89 ALA A C 1
ATOM 626 O O . ALA A 1 89 ? 0.776 -1.758 22.610 1.00 94.69 89 ALA A O 1
ATOM 627 N N . ALA A 1 90 ? 0.935 0.026 21.262 1.00 92.62 90 ALA A N 1
ATOM 628 C CA . ALA A 1 90 ? -0.102 -0.437 20.350 1.00 92.62 90 ALA A CA 1
ATOM 629 C C . ALA A 1 90 ? 0.420 -1.604 19.493 1.00 92.62 90 ALA A C 1
ATOM 631 O O . ALA A 1 90 ? 1.531 -1.503 18.959 1.00 92.62 90 ALA A O 1
ATOM 632 N N . PRO A 1 91 ? -0.377 -2.665 19.270 1.00 90.69 91 PRO A N 1
ATOM 633 C CA . PRO A 1 91 ? -0.045 -3.665 18.268 1.00 90.69 91 PRO A CA 1
ATOM 634 C C . PRO A 1 91 ? 0.067 -3.009 16.880 1.00 90.69 91 PRO A C 1
ATOM 636 O O . PRO A 1 91 ? -0.654 -2.033 16.613 1.00 90.69 91 PRO A O 1
ATOM 639 N N . PRO A 1 92 ? 0.923 -3.532 15.979 1.00 89.38 92 PRO A N 1
ATOM 640 C CA . PRO A 1 92 ? 1.044 -3.018 14.620 1.00 89.38 92 PRO A CA 1
ATOM 641 C C . PRO A 1 92 ? -0.319 -2.954 13.929 1.00 89.38 92 PRO A C 1
ATOM 643 O O . PRO A 1 92 ? -1.061 -3.937 13.915 1.00 89.38 92 PRO A O 1
ATOM 646 N N . ALA A 1 93 ? -0.651 -1.793 13.367 1.00 89.75 93 ALA A N 1
ATOM 647 C CA . ALA A 1 93 ? -1.897 -1.611 12.637 1.00 89.75 93 ALA A CA 1
ATOM 648 C C . ALA A 1 93 ? -1.944 -2.539 11.405 1.00 89.75 93 ALA A C 1
ATOM 650 O O . ALA A 1 93 ? -0.916 -2.726 10.744 1.00 89.75 93 ALA A O 1
ATOM 651 N N . PRO A 1 94 ? -3.114 -3.106 11.062 1.00 86.88 94 PRO A N 1
ATOM 652 C CA . PRO A 1 94 ? -3.256 -3.871 9.833 1.00 86.88 94 PRO A CA 1
ATOM 653 C C . PRO A 1 94 ? -3.056 -2.960 8.614 1.00 86.88 94 PRO A C 1
ATOM 655 O O . PRO A 1 94 ? -3.473 -1.801 8.606 1.00 86.88 94 PRO A O 1
ATOM 658 N N . ALA A 1 95 ? -2.442 -3.497 7.562 1.00 82.81 95 ALA A N 1
ATOM 659 C CA . ALA A 1 95 ? -2.341 -2.809 6.283 1.00 82.81 95 ALA A CA 1
ATOM 660 C C . ALA A 1 95 ? -3.690 -2.903 5.554 1.00 82.81 95 ALA A C 1
ATOM 662 O O . ALA A 1 95 ? -4.049 -3.968 5.062 1.00 82.81 95 ALA A O 1
ATOM 663 N N . LEU A 1 96 ? -4.426 -1.792 5.492 1.00 83.62 96 LEU A N 1
ATOM 664 C CA . LEU A 1 96 ? -5.709 -1.684 4.781 1.00 83.62 96 LEU A CA 1
ATOM 665 C C . LEU A 1 96 ? -5.541 -1.265 3.307 1.00 83.62 96 LEU A C 1
ATOM 667 O O . LEU A 1 96 ? -6.447 -0.695 2.715 1.00 83.62 96 LEU A O 1
ATOM 671 N N . GLY A 1 97 ? -4.354 -1.474 2.733 1.00 79.38 97 GLY A N 1
ATOM 672 C CA . GLY A 1 97 ? -4.050 -1.040 1.370 1.00 79.38 97 GLY A CA 1
ATOM 673 C C . GLY A 1 97 ? -4.017 0.491 1.197 1.00 79.38 97 GLY A C 1
ATOM 674 O O . GLY A 1 97 ? -3.979 1.240 2.191 1.00 79.38 97 GLY A O 1
ATOM 675 N N . PRO A 1 98 ? -3.991 0.971 -0.058 1.00 80.38 98 PRO A N 1
ATOM 676 C CA . PRO A 1 98 ? -4.013 2.389 -0.391 1.00 80.38 98 PRO A CA 1
ATOM 677 C C . PRO A 1 98 ? -5.402 2.980 -0.123 1.00 80.38 98 PRO A C 1
ATOM 679 O O . PRO A 1 98 ? -6.399 2.264 -0.130 1.00 80.38 98 PRO A O 1
ATOM 682 N N . ASP A 1 99 ? -5.470 4.289 0.123 1.00 84.75 99 ASP A N 1
ATOM 683 C CA . ASP A 1 99 ? -6.748 4.972 0.327 1.00 84.75 99 ASP A CA 1
ATOM 684 C C . ASP A 1 99 ? -7.517 5.040 -1.012 1.00 84.75 99 ASP A C 1
ATOM 686 O O . ASP A 1 99 ? -7.066 5.726 -1.942 1.00 84.75 99 ASP A O 1
ATOM 690 N N . PRO A 1 100 ? -8.669 4.355 -1.142 1.00 83.94 100 PRO A N 1
ATOM 691 C CA . PRO A 1 100 ? -9.442 4.328 -2.380 1.00 83.94 100 PRO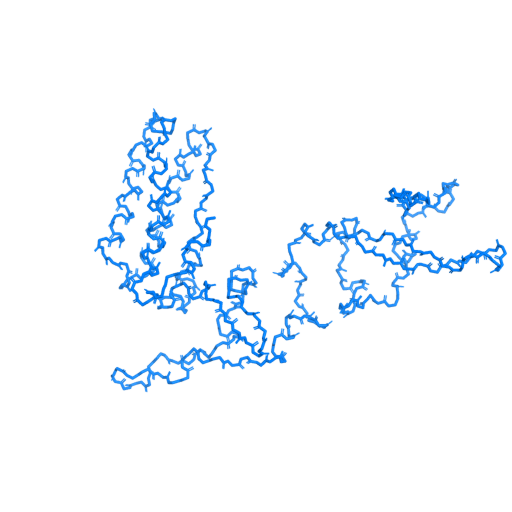 A CA 1
ATOM 692 C C . PRO A 1 100 ? -10.040 5.693 -2.745 1.00 83.94 100 PRO A C 1
ATOM 694 O O . PRO A 1 100 ? -10.433 5.887 -3.893 1.00 83.94 100 PRO A O 1
ATOM 697 N N . ALA A 1 101 ? -10.081 6.660 -1.820 1.00 83.88 101 ALA A N 1
ATOM 698 C CA . ALA A 1 101 ? -10.447 8.041 -2.132 1.00 83.88 101 ALA A CA 1
ATOM 699 C C . ALA A 1 101 ? -9.347 8.781 -2.914 1.00 83.88 101 ALA A C 1
ATOM 701 O O . ALA A 1 101 ? -9.623 9.775 -3.582 1.00 83.88 101 ALA A O 1
ATOM 702 N N . THR A 1 102 ? -8.105 8.297 -2.841 1.00 80.06 102 THR A N 1
ATOM 703 C CA . THR A 1 102 ? -6.938 8.906 -3.502 1.00 80.06 102 THR A CA 1
ATOM 704 C C . THR A 1 102 ? -6.487 8.151 -4.751 1.00 80.06 102 THR A C 1
ATOM 706 O O . THR A 1 102 ? -5.816 8.721 -5.607 1.00 80.06 102 THR A O 1
ATOM 709 N N . VAL A 1 103 ? -6.887 6.883 -4.889 1.00 80.81 103 VAL A N 1
ATOM 710 C CA . VAL A 1 103 ? -6.575 6.037 -6.048 1.00 80.81 103 VAL A CA 1
ATOM 711 C C . VAL A 1 103 ? -7.868 5.707 -6.790 1.00 80.81 103 VAL A C 1
ATOM 713 O O . VAL A 1 103 ? -8.597 4.796 -6.406 1.00 80.81 103 VAL A O 1
ATOM 716 N N . SER A 1 104 ? -8.141 6.420 -7.886 1.00 81.81 104 SER A N 1
ATOM 717 C CA . SER A 1 104 ? -9.400 6.309 -8.645 1.00 81.81 104 SER A CA 1
ATOM 718 C C . SER A 1 104 ? -9.735 4.877 -9.076 1.00 81.81 104 SER A C 1
ATOM 720 O O . SER A 1 104 ? -10.888 4.462 -9.007 1.00 81.81 104 SER A O 1
ATOM 722 N N . CYS A 1 105 ? -8.732 4.084 -9.460 1.00 83.50 105 CYS A N 1
ATOM 723 C CA . CYS A 1 105 ? -8.931 2.691 -9.850 1.00 83.50 105 CYS A CA 1
ATOM 724 C C . CYS A 1 105 ? -9.366 1.812 -8.668 1.00 83.50 105 CYS A C 1
ATOM 726 O O . CYS A 1 105 ? -10.187 0.916 -8.854 1.00 83.50 105 CYS A O 1
ATOM 728 N N . ALA A 1 106 ? -8.876 2.093 -7.457 1.00 82.94 106 ALA A N 1
ATOM 729 C CA . ALA A 1 106 ? -9.200 1.339 -6.246 1.00 82.94 106 ALA A CA 1
ATOM 730 C C . ALA A 1 106 ? -10.624 1.610 -5.731 1.00 82.94 106 ALA A C 1
ATOM 732 O O . ALA A 1 106 ? -11.102 0.880 -4.868 1.00 82.94 106 ALA A O 1
ATOM 733 N N . TYR A 1 107 ? -11.323 2.607 -6.286 1.00 82.38 107 TYR A N 1
ATOM 734 C CA . TYR A 1 107 ? -12.741 2.837 -6.006 1.00 82.38 107 TYR A CA 1
ATOM 735 C C . TYR A 1 107 ? -13.597 1.620 -6.391 1.00 82.38 107 TYR A C 1
ATOM 737 O O . TYR A 1 107 ? -14.456 1.197 -5.623 1.00 82.38 107 TYR A O 1
ATOM 745 N N . CYS A 1 108 ? -13.331 1.035 -7.565 1.00 80.25 108 CYS A N 1
ATOM 746 C CA . CYS A 1 108 ? -14.006 -0.176 -8.046 1.00 80.25 108 CYS A CA 1
ATOM 747 C C . CYS A 1 108 ? -13.131 -1.427 -7.891 1.00 80.25 108 CYS A C 1
ATOM 749 O O . CYS A 1 108 ? -13.636 -2.506 -7.597 1.00 80.25 108 CYS A O 1
ATOM 751 N N . HIS A 1 109 ? -11.818 -1.285 -8.085 1.00 82.81 109 HIS A N 1
ATOM 752 C CA . HIS A 1 109 ? -10.836 -2.374 -8.038 1.00 82.81 109 HIS A CA 1
ATOM 753 C C . HIS A 1 109 ? -10.105 -2.391 -6.701 1.00 82.81 109 HIS A C 1
ATOM 755 O O . HIS A 1 109 ? -8.878 -2.428 -6.636 1.00 82.81 109 HIS A O 1
ATOM 761 N N . TYR A 1 110 ? -10.865 -2.297 -5.616 1.00 79.88 110 TYR A N 1
ATOM 762 C CA . TYR A 1 110 ? -10.299 -2.307 -4.276 1.00 79.88 110 TYR A CA 1
ATOM 763 C C . TYR A 1 110 ? -9.547 -3.619 -4.050 1.00 79.88 110 TYR A C 1
ATOM 765 O O . TYR A 1 110 ? -10.120 -4.694 -4.243 1.00 79.88 110 TYR A O 1
ATOM 773 N N . GLY A 1 111 ? -8.267 -3.532 -3.685 1.00 79.06 111 GLY A N 1
ATOM 774 C CA . GLY A 1 111 ? -7.421 -4.705 -3.480 1.00 79.06 111 GLY A CA 1
ATOM 775 C C . GLY A 1 111 ? -6.597 -5.180 -4.639 1.00 79.06 111 GLY A C 1
ATOM 776 O O . GLY A 1 111 ? -5.857 -6.157 -4.491 1.00 79.06 111 GLY A O 1
ATOM 777 N N . ILE A 1 112 ? -6.716 -4.521 -5.785 1.00 84.44 112 ILE A N 1
ATOM 778 C CA . ILE A 1 112 ? -5.937 -4.861 -6.969 1.00 84.44 112 ILE A CA 1
ATOM 779 C C . ILE A 1 112 ? -4.429 -4.814 -6.702 1.00 84.44 112 ILE A C 1
ATOM 781 O O . ILE A 1 112 ? -3.673 -5.551 -7.326 1.00 84.44 112 ILE A O 1
ATOM 785 N N . GLU A 1 113 ? -3.985 -4.039 -5.710 1.00 83.81 113 GLU A N 1
ATOM 786 C CA . GLU A 1 113 ? -2.595 -4.017 -5.268 1.00 83.81 113 GLU A CA 1
ATOM 787 C C . GLU A 1 113 ? -2.098 -5.357 -4.727 1.00 83.81 113 GLU A C 1
ATOM 789 O O . GLU A 1 113 ? -0.900 -5.587 -4.682 1.00 83.81 113 GLU A O 1
ATOM 794 N N . THR A 1 114 ? -2.988 -6.257 -4.320 1.00 81.62 114 THR A N 1
ATOM 795 C CA . THR A 1 114 ? -2.600 -7.579 -3.811 1.00 81.62 114 THR A CA 1
ATOM 796 C C . THR A 1 114 ? -2.436 -8.619 -4.917 1.00 81.62 114 THR A C 1
ATOM 798 O O . THR A 1 114 ? -1.966 -9.730 -4.654 1.00 81.62 114 THR A O 1
ATOM 801 N N . VAL A 1 115 ? -2.810 -8.275 -6.153 1.00 86.75 115 VAL A N 1
ATOM 802 C CA . VAL A 1 115 ? -2.731 -9.181 -7.296 1.00 86.75 115 VAL A CA 1
ATOM 803 C C . VAL A 1 115 ? -1.272 -9.433 -7.657 1.00 86.75 115 VAL A C 1
ATOM 805 O O . VAL A 1 115 ? -0.472 -8.514 -7.852 1.00 86.75 115 VAL A O 1
ATOM 808 N N . ARG A 1 116 ? -0.953 -10.716 -7.807 1.00 88.62 116 ARG A N 1
ATOM 809 C CA . ARG A 1 116 ? 0.309 -11.194 -8.362 1.00 88.62 116 ARG A CA 1
ATOM 810 C C . ARG A 1 116 ? 0.043 -11.815 -9.714 1.00 88.62 116 ARG A C 1
ATOM 812 O O . ARG A 1 116 ? -0.908 -12.580 -9.852 1.00 88.62 116 ARG A O 1
ATOM 819 N N . ASP A 1 117 ? 0.883 -11.488 -10.677 1.00 90.06 117 ASP A N 1
ATOM 820 C CA . ASP A 1 117 ? 0.721 -11.932 -12.056 1.00 90.06 117 ASP A CA 1
ATOM 821 C C . ASP A 1 117 ? 2.084 -12.195 -12.707 1.00 90.06 117 ASP A C 1
ATOM 823 O O . ASP A 1 117 ? 3.133 -12.079 -12.068 1.00 90.06 117 ASP A O 1
ATOM 827 N N . THR A 1 118 ? 2.073 -12.565 -13.982 1.00 89.06 118 THR A N 1
ATOM 828 C CA . THR A 1 118 ? 3.251 -12.657 -14.837 1.00 89.06 118 THR A CA 1
ATOM 829 C C . THR A 1 118 ? 3.133 -11.648 -15.974 1.00 89.06 118 THR A C 1
ATOM 831 O O . THR A 1 118 ? 2.238 -11.742 -16.809 1.00 89.06 118 THR A O 1
ATOM 834 N N . VAL A 1 119 ? 4.063 -10.696 -16.051 1.00 86.00 119 VAL A N 1
ATOM 835 C CA . VAL A 1 119 ? 4.110 -9.681 -17.115 1.00 86.00 119 VAL A CA 1
ATOM 836 C C . VAL A 1 119 ? 5.389 -9.884 -17.914 1.00 86.00 119 VAL A C 1
ATOM 838 O O . VAL A 1 119 ? 6.481 -9.884 -17.355 1.00 86.00 119 VAL A O 1
ATOM 841 N N . ALA A 1 120 ? 5.256 -10.098 -19.227 1.00 85.12 120 ALA A N 1
ATOM 842 C CA . ALA A 1 120 ? 6.382 -10.394 -20.121 1.00 85.12 120 ALA A CA 1
ATOM 843 C C . ALA A 1 120 ? 7.274 -11.567 -19.642 1.00 85.12 120 ALA A C 1
ATOM 845 O O . ALA A 1 120 ? 8.491 -11.539 -19.800 1.00 85.12 120 ALA A O 1
ATOM 846 N N . GLY A 1 121 ? 6.667 -12.595 -19.037 1.00 84.31 121 GLY A N 1
ATOM 847 C CA . GLY A 1 121 ? 7.378 -13.769 -18.515 1.00 84.31 121 GLY A CA 1
ATOM 848 C C . GLY A 1 121 ? 8.050 -13.567 -17.152 1.00 84.31 121 GLY A C 1
ATOM 849 O O . GLY A 1 121 ? 8.682 -14.494 -16.651 1.00 84.31 121 GLY A O 1
ATOM 850 N N . LEU A 1 122 ? 7.904 -12.392 -16.532 1.00 82.75 122 LEU A N 1
ATOM 851 C CA . LEU A 1 122 ? 8.452 -12.082 -15.213 1.00 82.75 122 LEU A CA 1
ATOM 852 C C . LEU A 1 122 ? 7.350 -12.051 -14.160 1.00 82.75 122 LEU A C 1
ATOM 854 O O . LEU A 1 122 ? 6.268 -11.517 -14.403 1.00 82.75 122 LEU A O 1
ATOM 858 N N . ALA A 1 123 ? 7.646 -12.576 -12.971 1.00 89.38 123 ALA A N 1
ATOM 859 C CA . ALA A 1 123 ? 6.766 -12.431 -11.821 1.00 89.38 123 ALA A CA 1
ATOM 860 C C . ALA A 1 123 ? 6.579 -10.944 -11.485 1.00 89.38 123 ALA A C 1
ATOM 862 O O . ALA A 1 123 ? 7.548 -10.192 -11.362 1.00 89.38 123 ALA A O 1
ATOM 863 N N . PHE A 1 124 ? 5.327 -10.536 -11.320 1.00 89.56 124 PHE A N 1
ATOM 864 C CA . PHE A 1 124 ? 4.926 -9.166 -11.052 1.00 89.56 124 PHE A CA 1
ATOM 865 C C . PHE A 1 124 ? 4.064 -9.114 -9.788 1.00 89.56 124 PHE A C 1
ATOM 867 O O . PHE A 1 124 ? 3.059 -9.816 -9.679 1.00 89.56 124 PHE A O 1
ATOM 874 N N . ASP A 1 125 ? 4.451 -8.269 -8.832 1.00 90.50 125 ASP A N 1
ATOM 875 C CA . ASP A 1 125 ? 3.695 -8.010 -7.604 1.00 90.50 125 ASP A CA 1
ATOM 876 C C . ASP A 1 125 ? 3.211 -6.551 -7.622 1.00 90.50 125 ASP A C 1
ATOM 878 O O . ASP A 1 125 ? 4.023 -5.613 -7.640 1.00 90.50 125 ASP A O 1
ATOM 882 N N . HIS A 1 126 ? 1.889 -6.349 -7.661 1.00 90.88 126 HIS A N 1
ATOM 883 C CA . HIS A 1 126 ? 1.315 -5.004 -7.679 1.00 90.88 126 HIS A CA 1
ATOM 884 C C . HIS A 1 126 ? 1.606 -4.240 -6.384 1.00 90.88 126 HIS A C 1
ATOM 886 O O . HIS A 1 126 ? 1.752 -3.021 -6.439 1.00 90.88 126 HIS A O 1
ATOM 892 N N . ALA A 1 127 ? 1.741 -4.904 -5.233 1.00 85.81 127 ALA A N 1
ATOM 893 C CA . ALA A 1 127 ? 1.914 -4.221 -3.954 1.00 85.81 127 ALA A CA 1
ATOM 894 C C . ALA A 1 127 ? 3.266 -3.506 -3.919 1.00 85.81 127 ALA A C 1
ATOM 896 O O . ALA A 1 127 ? 3.374 -2.375 -3.438 1.00 85.81 127 ALA A O 1
ATOM 897 N N . ASP A 1 128 ? 4.292 -4.136 -4.491 1.00 85.06 128 ASP A N 1
ATOM 898 C CA . ASP A 1 128 ? 5.621 -3.545 -4.594 1.00 85.06 128 ASP A CA 1
ATOM 899 C C . ASP A 1 128 ? 5.645 -2.329 -5.531 1.00 85.06 128 ASP A C 1
ATOM 901 O O . ASP A 1 128 ? 6.341 -1.356 -5.247 1.00 85.06 128 ASP A O 1
ATOM 905 N N . HIS A 1 129 ? 4.850 -2.319 -6.601 1.00 87.31 129 HIS A N 1
ATOM 906 C CA . HIS A 1 129 ? 4.819 -1.186 -7.529 1.00 87.31 129 HIS A CA 1
ATOM 907 C C . HIS A 1 129 ? 3.878 -0.068 -7.059 1.00 87.31 129 HIS A C 1
ATOM 909 O O . HIS A 1 129 ? 4.279 1.093 -7.034 1.00 87.31 129 HIS A O 1
ATOM 915 N N . LEU A 1 130 ? 2.656 -0.400 -6.637 1.00 85.75 130 LEU A N 1
ATOM 916 C CA . LEU A 1 130 ? 1.637 0.575 -6.242 1.00 85.75 130 LEU A CA 1
ATOM 917 C C . LEU A 1 130 ? 1.900 1.152 -4.847 1.00 85.75 130 LEU A C 1
ATOM 919 O O . LEU A 1 130 ? 1.882 2.367 -4.673 1.00 85.75 130 LEU A O 1
ATOM 923 N N . LEU A 1 131 ? 2.158 0.303 -3.844 1.00 81.62 131 LEU A N 1
ATOM 924 C CA . LEU A 1 131 ? 2.259 0.757 -2.449 1.00 81.62 131 LEU A CA 1
ATOM 925 C C . LEU A 1 131 ? 3.662 1.210 -2.083 1.00 81.62 131 LEU A C 1
ATOM 927 O O . LEU A 1 131 ? 3.825 2.202 -1.376 1.00 81.62 131 LEU A O 1
ATOM 931 N N . ARG A 1 132 ? 4.677 0.463 -2.527 1.00 78.75 132 ARG A N 1
ATOM 932 C CA . ARG A 1 132 ? 6.072 0.790 -2.218 1.00 78.75 132 ARG A CA 1
ATOM 933 C C . ARG A 1 132 ? 6.660 1.746 -3.248 1.00 78.75 132 ARG A C 1
ATOM 935 O O . ARG A 1 132 ? 7.258 2.741 -2.859 1.00 78.75 132 ARG A O 1
ATOM 942 N N . GLY A 1 133 ? 6.481 1.449 -4.534 1.00 80.44 133 GLY A N 1
ATOM 943 C CA . GLY A 1 133 ? 6.990 2.274 -5.629 1.00 80.44 133 GLY A CA 1
ATOM 944 C C . GLY A 1 133 ? 6.170 3.536 -5.908 1.00 80.44 133 GLY A C 1
ATOM 945 O O . GLY A 1 133 ? 6.664 4.422 -6.600 1.00 80.44 133 GLY A O 1
ATOM 946 N N . GLY A 1 134 ? 4.936 3.631 -5.396 1.00 83.50 134 GLY A N 1
ATOM 947 C CA . GLY A 1 134 ? 4.042 4.764 -5.657 1.00 83.50 134 GLY A CA 1
ATOM 948 C C . GLY A 1 134 ? 3.662 4.914 -7.134 1.00 83.50 134 GLY A C 1
ATOM 949 O O . GLY A 1 134 ? 3.332 6.013 -7.577 1.00 83.50 134 GLY A O 1
ATOM 950 N N . VAL A 1 135 ? 3.755 3.836 -7.917 1.00 86.81 135 VAL A N 1
ATOM 951 C CA . VAL A 1 135 ? 3.462 3.852 -9.352 1.00 86.81 135 VAL A CA 1
ATOM 952 C C . VAL A 1 135 ? 1.955 3.995 -9.552 1.00 86.81 135 VAL A C 1
ATOM 954 O O . VAL A 1 135 ? 1.169 3.255 -8.965 1.00 86.81 135 VAL A O 1
ATOM 957 N N . ALA A 1 136 ? 1.537 4.940 -10.393 1.00 89.25 136 ALA A N 1
ATOM 958 C CA . ALA A 1 136 ? 0.128 5.117 -10.718 1.00 89.25 136 ALA A CA 1
ATOM 959 C C . ALA A 1 136 ? -0.378 3.969 -11.606 1.00 89.25 136 ALA A C 1
ATOM 961 O O . ALA A 1 136 ? 0.329 3.492 -12.493 1.00 89.25 136 ALA A O 1
ATOM 962 N N . CYS A 1 137 ? -1.640 3.565 -11.439 1.00 89.94 137 CYS A N 1
ATOM 963 C CA . CYS A 1 137 ? -2.247 2.505 -12.252 1.00 89.94 137 CYS A CA 1
ATOM 964 C C . CYS A 1 137 ? -2.154 2.809 -13.759 1.00 89.94 137 CYS A C 1
ATOM 966 O O . CYS A 1 137 ? -1.894 1.915 -14.563 1.00 89.94 137 CYS A O 1
ATOM 968 N N . THR A 1 138 ? -2.299 4.085 -14.132 1.00 91.12 138 THR A N 1
ATOM 969 C CA . THR A 1 138 ? -2.243 4.570 -15.520 1.00 91.12 138 THR A CA 1
ATOM 970 C C . THR A 1 138 ? -0.849 4.531 -16.144 1.00 91.12 138 THR A C 1
ATOM 972 O O . THR A 1 138 ? -0.722 4.672 -17.358 1.00 91.12 138 THR A O 1
ATOM 975 N N . SER A 1 139 ? 0.201 4.300 -15.351 1.00 91.19 139 SER A N 1
ATOM 976 C CA . SER A 1 139 ? 1.548 4.049 -15.873 1.00 91.19 139 SER A CA 1
ATOM 977 C C . SER A 1 139 ? 1.655 2.681 -16.550 1.00 91.19 139 SER A C 1
ATOM 979 O O . SER A 1 139 ? 2.497 2.505 -17.427 1.00 91.19 139 SER A O 1
ATOM 981 N N . CYS A 1 140 ? 0.800 1.724 -16.165 1.00 91.62 140 CYS A N 1
ATOM 982 C CA . CYS A 1 140 ? 0.818 0.360 -16.696 1.00 91.62 140 CYS A CA 1
ATOM 983 C C . CYS A 1 140 ? -0.450 -0.026 -17.458 1.00 91.62 140 CYS A C 1
ATOM 985 O O . CYS A 1 140 ? -0.392 -0.838 -18.384 1.00 91.62 140 CYS A O 1
ATOM 987 N N . HIS A 1 141 ? -1.584 0.555 -17.081 1.00 93.75 141 HIS A N 1
ATOM 988 C CA . HIS A 1 141 ? -2.902 0.224 -17.603 1.00 93.75 141 HIS A CA 1
ATOM 989 C C . HIS A 1 141 ? -3.544 1.424 -18.284 1.00 93.75 141 HIS A C 1
ATOM 991 O O . HIS A 1 141 ? -3.304 2.574 -17.926 1.00 93.75 141 HIS A O 1
ATOM 997 N N . SER A 1 142 ? -4.396 1.161 -19.265 1.00 92.06 142 SER A N 1
ATOM 998 C CA . SER A 1 142 ? -5.172 2.206 -19.913 1.00 92.06 142 SER A CA 1
ATOM 999 C C . SER A 1 142 ? -6.113 2.883 -18.917 1.00 92.06 142 SER A C 1
ATOM 1001 O O . SER A 1 142 ? -6.889 2.219 -18.229 1.00 92.06 142 SER A O 1
ATOM 1003 N N . GLY A 1 143 ? -6.076 4.216 -18.897 1.00 85.56 143 GLY A N 1
ATOM 1004 C CA . GLY A 1 143 ? -7.070 5.062 -18.235 1.00 85.56 143 GLY A CA 1
ATOM 1005 C C . GLY A 1 143 ? -8.305 5.335 -19.100 1.00 85.56 143 GLY A C 1
ATOM 1006 O O . GLY A 1 143 ? -8.920 6.384 -18.938 1.00 85.56 143 GLY A O 1
ATOM 1007 N N . ALA A 1 144 ? -8.620 4.461 -20.066 1.00 82.94 144 ALA A N 1
ATOM 1008 C CA . ALA A 1 144 ? -9.835 4.579 -20.867 1.00 82.94 144 ALA A CA 1
ATOM 1009 C C . ALA A 1 144 ? -11.086 4.630 -19.976 1.00 82.94 144 ALA A C 1
ATOM 1011 O O . ALA A 1 144 ? -11.090 4.123 -18.854 1.00 82.94 144 ALA A O 1
ATOM 1012 N N . ASN A 1 145 ? -12.149 5.244 -20.497 1.00 84.00 145 ASN A N 1
ATOM 1013 C CA . ASN A 1 145 ? -13.420 5.352 -19.789 1.00 84.00 145 ASN A CA 1
ATOM 1014 C C . ASN A 1 145 ? -13.958 3.971 -19.410 1.00 84.00 145 ASN A C 1
ATOM 1016 O O . ASN A 1 145 ? -13.792 3.010 -20.148 1.00 84.00 145 ASN A O 1
ATOM 1020 N N . TYR A 1 146 ? -14.671 3.893 -18.289 1.00 80.12 146 TYR A N 1
ATOM 1021 C CA . TYR A 1 146 ? -15.254 2.638 -17.815 1.00 80.12 146 TYR A CA 1
ATOM 1022 C C . TYR A 1 146 ? -16.318 2.091 -18.770 1.00 80.12 146 TYR A C 1
ATOM 1024 O O . TYR A 1 146 ? -16.402 0.883 -18.964 1.00 80.12 146 TYR A O 1
ATOM 1032 N N . PHE A 1 147 ? -17.119 2.971 -19.376 1.00 82.38 147 PHE A N 1
ATOM 1033 C CA . PHE A 1 147 ? -18.253 2.603 -20.220 1.00 82.38 147 PHE A CA 1
ATOM 1034 C C . PHE A 1 147 ? -18.121 3.207 -21.617 1.00 82.38 147 PHE A C 1
ATOM 1036 O O . PHE A 1 147 ? -17.651 4.336 -21.771 1.00 82.38 147 PHE A O 1
ATOM 1043 N N . THR A 1 148 ? -18.591 2.480 -22.632 1.00 79.50 148 THR A N 1
ATOM 1044 C CA . THR A 1 148 ? -18.580 2.922 -24.042 1.00 79.50 148 THR A CA 1
ATOM 1045 C C . THR A 1 148 ? -19.638 3.987 -24.359 1.00 79.50 148 THR A C 1
ATOM 1047 O O . THR A 1 148 ? -19.721 4.448 -25.493 1.00 79.50 148 THR A O 1
ATOM 1050 N N . GLY A 1 149 ? -20.468 4.363 -23.379 1.00 78.88 149 GLY A N 1
ATOM 1051 C CA . GLY A 1 149 ? -21.635 5.233 -23.550 1.00 78.88 149 GLY A CA 1
ATOM 1052 C C . GLY A 1 149 ? -22.945 4.474 -23.796 1.00 78.88 149 GLY A C 1
ATOM 1053 O O . GLY A 1 149 ? -24.014 5.046 -23.604 1.00 78.88 149 GLY A O 1
ATOM 1054 N N . ALA A 1 150 ? -22.888 3.180 -24.134 1.00 83.25 150 ALA A N 1
ATOM 1055 C CA . ALA A 1 150 ? -24.061 2.308 -24.162 1.00 83.25 150 ALA A CA 1
ATOM 1056 C C . ALA A 1 150 ? -24.353 1.737 -22.755 1.00 83.25 150 ALA A C 1
ATOM 1058 O O . ALA A 1 150 ? -23.415 1.325 -22.061 1.00 83.25 150 ALA A O 1
ATOM 1059 N N . PRO A 1 151 ? -25.626 1.674 -22.309 1.00 85.19 151 PRO A N 1
ATOM 1060 C CA . PRO A 1 151 ? -25.978 1.115 -21.006 1.00 85.19 151 PRO A CA 1
ATOM 1061 C C . PRO A 1 151 ? -25.448 -0.311 -20.821 1.00 85.19 151 PRO A C 1
ATOM 1063 O O . PRO A 1 151 ? -25.706 -1.195 -21.634 1.00 85.19 151 PRO A O 1
ATOM 1066 N N . GLY A 1 152 ? -24.704 -0.533 -19.736 1.00 81.06 152 GLY A N 1
ATOM 1067 C CA . GLY A 1 152 ? -24.182 -1.851 -19.363 1.00 81.06 152 GLY A CA 1
ATOM 1068 C C . GLY A 1 152 ? -22.946 -2.325 -20.136 1.00 81.06 152 GLY A C 1
ATOM 1069 O O . GLY A 1 152 ? -22.455 -3.414 -19.848 1.00 81.06 152 GLY A O 1
ATOM 1070 N N . GLN A 1 153 ? -22.407 -1.539 -21.075 1.00 85.06 153 GLN A N 1
ATOM 1071 C CA . GLN A 1 153 ? -21.224 -1.935 -21.837 1.00 85.06 153 GLN A CA 1
ATOM 1072 C C . GLN A 1 153 ? -19.948 -1.295 -21.275 1.00 85.06 153 GLN A C 1
ATOM 1074 O O . GLN A 1 153 ? -19.779 -0.075 -21.295 1.00 85.06 153 GLN A O 1
ATOM 1079 N N . VAL A 1 154 ? -19.029 -2.142 -20.808 1.00 84.56 154 VAL A N 1
ATOM 1080 C CA . VAL A 1 154 ? -17.683 -1.737 -20.375 1.00 84.56 154 VAL A CA 1
ATOM 1081 C C . VAL A 1 154 ? -16.807 -1.475 -21.602 1.00 84.56 154 VAL A C 1
ATOM 1083 O O . VAL A 1 154 ? -16.848 -2.251 -22.560 1.00 84.56 154 VAL A O 1
ATOM 1086 N N . ASP A 1 155 ? -16.016 -0.398 -21.595 1.00 86.44 155 ASP A N 1
ATOM 1087 C CA . ASP A 1 155 ? -15.034 -0.157 -22.660 1.00 86.44 155 ASP A CA 1
ATOM 1088 C C . ASP A 1 155 ? -13.987 -1.281 -22.640 1.00 86.44 155 ASP A C 1
ATOM 1090 O O . ASP A 1 155 ? -13.321 -1.471 -21.621 1.00 86.44 155 ASP A O 1
ATOM 1094 N N . PRO A 1 156 ? -13.779 -2.024 -23.741 1.00 87.38 156 PRO A N 1
ATOM 1095 C CA . PRO A 1 156 ? -12.795 -3.108 -23.781 1.00 87.38 156 PRO A CA 1
ATOM 1096 C C . PRO A 1 156 ? -11.349 -2.628 -23.581 1.00 87.38 156 PRO A C 1
ATOM 1098 O O . PRO A 1 156 ? -10.442 -3.441 -23.397 1.00 87.38 156 PRO A O 1
ATOM 1101 N N . ARG A 1 157 ? -11.102 -1.315 -23.645 1.00 90.62 157 ARG A N 1
ATOM 1102 C CA . ARG A 1 157 ? -9.801 -0.710 -23.349 1.00 90.62 157 ARG A CA 1
ATOM 1103 C C . ARG A 1 157 ? -9.625 -0.406 -21.864 1.00 90.62 157 ARG A C 1
ATOM 1105 O O . ARG A 1 157 ? -8.482 -0.242 -21.453 1.00 90.62 157 ARG A O 1
ATOM 1112 N N . HIS A 1 158 ? -10.696 -0.338 -21.067 1.00 89.44 158 HIS A N 1
ATOM 1113 C CA . HIS A 1 158 ? -10.632 -0.029 -19.634 1.00 89.44 158 HIS A CA 1
ATOM 1114 C C . HIS A 1 158 ? -9.661 -0.968 -18.911 1.00 89.44 158 HIS A C 1
ATOM 1116 O O . HIS A 1 158 ? -9.805 -2.189 -18.968 1.00 89.44 158 HIS A O 1
ATOM 1122 N N . GLY A 1 159 ? -8.653 -0.408 -18.238 1.00 88.94 159 GLY A N 1
ATOM 1123 C CA . GLY A 1 159 ? -7.682 -1.186 -17.464 1.00 88.94 159 GLY A CA 1
ATOM 1124 C C . GLY A 1 159 ? -6.772 -2.100 -18.294 1.00 88.94 159 GLY A C 1
ATOM 1125 O O . GLY A 1 159 ? -5.999 -2.871 -17.722 1.00 88.94 159 GLY A O 1
ATOM 1126 N N . ARG A 1 160 ? -6.815 -2.029 -19.633 1.00 91.62 160 ARG A N 1
ATOM 1127 C CA . ARG A 1 160 ? -5.974 -2.862 -20.501 1.00 91.62 160 ARG A CA 1
ATOM 1128 C C . ARG A 1 160 ? -4.498 -2.601 -20.212 1.00 91.62 160 ARG A C 1
ATOM 1130 O O . ARG A 1 160 ? -4.065 -1.453 -20.250 1.00 91.62 160 ARG A O 1
ATOM 1137 N N . THR A 1 161 ? -3.723 -3.656 -19.977 1.00 92.81 161 THR A N 1
ATOM 1138 C CA . THR A 1 161 ? -2.265 -3.571 -19.814 1.00 92.81 161 THR A CA 1
ATOM 1139 C C . THR A 1 161 ? -1.617 -3.003 -21.080 1.00 92.81 161 THR A C 1
ATOM 1141 O O . THR A 1 161 ? -1.859 -3.497 -22.182 1.00 92.81 161 THR A O 1
ATOM 1144 N N . MET A 1 162 ? -0.807 -1.956 -20.920 1.00 92.62 162 MET A N 1
ATOM 1145 C CA . MET A 1 162 ? -0.116 -1.237 -22.003 1.00 92.62 162 MET A CA 1
ATOM 1146 C C . MET A 1 162 ? 1.404 -1.422 -21.966 1.00 92.62 162 MET A C 1
ATOM 1148 O O . MET A 1 162 ? 2.095 -1.056 -22.914 1.00 92.62 162 MET A O 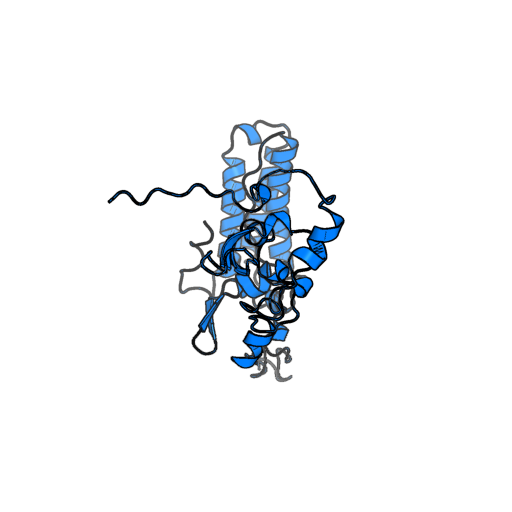1
ATOM 1152 N N . VAL A 1 163 ? 1.936 -1.957 -20.866 1.00 90.44 163 VAL A N 1
ATOM 1153 C CA . VAL A 1 163 ? 3.380 -2.110 -20.669 1.00 90.44 163 VAL A CA 1
ATOM 1154 C C . VAL A 1 163 ? 3.965 -3.256 -21.479 1.00 90.44 163 VAL A C 1
ATOM 1156 O O . VAL A 1 163 ? 3.347 -4.300 -21.678 1.00 90.44 163 VAL A O 1
ATOM 1159 N N . THR A 1 164 ? 5.207 -3.050 -21.903 1.00 88.12 164 THR A N 1
ATOM 1160 C CA . THR A 1 164 ? 6.069 -4.047 -22.544 1.00 88.12 164 THR A CA 1
ATOM 1161 C C . THR A 1 164 ? 7.278 -4.331 -21.651 1.00 88.12 164 THR A C 1
ATOM 1163 O O . THR A 1 164 ? 7.533 -3.591 -20.700 1.00 88.12 164 THR A O 1
ATOM 1166 N N . ALA A 1 165 ? 8.086 -5.343 -21.985 1.00 84.50 165 ALA A N 1
ATOM 1167 C CA . ALA A 1 165 ? 9.358 -5.580 -21.294 1.00 84.50 165 ALA A CA 1
ATOM 1168 C C . ALA A 1 165 ? 10.270 -4.333 -21.300 1.00 84.50 165 ALA A C 1
ATOM 1170 O O . ALA A 1 165 ? 10.900 -4.013 -20.296 1.00 84.50 165 ALA A O 1
ATOM 1171 N N . ALA A 1 166 ? 10.284 -3.575 -22.404 1.00 83.31 166 ALA A N 1
ATOM 1172 C CA . ALA A 1 166 ? 11.038 -2.326 -22.492 1.00 83.31 166 ALA A CA 1
ATOM 1173 C C . ALA A 1 166 ? 10.505 -1.252 -21.526 1.00 83.31 166 ALA A C 1
ATOM 1175 O O . ALA A 1 166 ? 11.291 -0.516 -20.934 1.00 83.31 166 ALA A O 1
ATOM 1176 N N . SER A 1 167 ? 9.186 -1.195 -21.308 1.00 86.31 167 SER A N 1
ATOM 1177 C CA . SER A 1 167 ? 8.561 -0.276 -20.348 1.00 86.31 167 SER A CA 1
ATOM 1178 C C . SER A 1 167 ? 8.999 -0.565 -18.910 1.00 86.31 167 SER A C 1
ATOM 1180 O O . SER A 1 167 ? 9.210 0.368 -18.140 1.00 86.31 167 SER A O 1
ATOM 1182 N N . CYS A 1 168 ? 9.195 -1.837 -18.546 1.00 84.19 168 CYS A N 1
ATOM 1183 C CA . CYS A 1 168 ? 9.699 -2.214 -17.223 1.00 84.19 168 CYS A CA 1
ATOM 1184 C C . CYS A 1 168 ? 11.107 -1.648 -16.969 1.00 84.19 168 CYS A C 1
ATOM 1186 O O . CYS A 1 168 ? 11.389 -1.165 -15.870 1.00 84.19 168 CYS A O 1
ATOM 1188 N N . ASN A 1 169 ? 11.963 -1.634 -17.995 1.00 80.06 169 ASN A N 1
ATOM 1189 C CA . ASN A 1 169 ? 13.347 -1.154 -17.903 1.00 80.06 169 ASN A CA 1
ATOM 1190 C C . ASN A 1 169 ? 13.458 0.365 -17.688 1.00 80.06 169 ASN A C 1
ATOM 1192 O O . ASN A 1 169 ? 14.512 0.848 -17.272 1.00 80.06 169 ASN A O 1
ATOM 1196 N N . ALA A 1 170 ? 12.375 1.119 -17.909 1.00 79.88 170 ALA A N 1
ATOM 1197 C CA . ALA A 1 170 ? 12.320 2.543 -17.584 1.00 79.88 170 ALA A CA 1
ATOM 1198 C C . ALA A 1 170 ? 12.395 2.817 -16.069 1.00 79.88 170 ALA A C 1
ATOM 1200 O O . ALA A 1 170 ? 12.728 3.932 -15.675 1.00 79.88 170 ALA A O 1
ATOM 1201 N N . CYS A 1 171 ? 12.116 1.815 -15.223 1.00 77.62 171 CYS A N 1
ATOM 1202 C CA . CYS A 1 171 ? 12.290 1.890 -13.767 1.00 77.62 171 CYS A CA 1
ATOM 1203 C C . CYS A 1 171 ? 13.238 0.803 -13.232 1.00 77.62 171 CYS A C 1
ATOM 1205 O O . CYS A 1 171 ? 14.031 1.058 -12.327 1.00 77.62 171 CYS A O 1
ATOM 1207 N N . HIS A 1 172 ? 13.200 -0.407 -13.795 1.00 77.81 172 HIS A N 1
ATOM 1208 C CA . HIS A 1 172 ? 14.120 -1.501 -13.467 1.00 77.81 172 HIS A CA 1
ATOM 1209 C C . HIS A 1 172 ? 15.427 -1.340 -14.257 1.00 77.81 172 HIS A C 1
ATOM 1211 O O . HIS A 1 172 ? 15.639 -1.968 -15.288 1.00 77.81 172 HIS A O 1
ATOM 1217 N N . HIS A 1 173 ? 16.274 -0.423 -13.783 1.00 68.75 173 HIS A N 1
ATOM 1218 C CA . HIS A 1 173 ? 17.504 0.040 -14.437 1.00 68.75 173 HIS A CA 1
ATOM 1219 C C . HIS A 1 173 ? 18.431 -1.075 -14.950 1.00 68.75 173 HIS A C 1
ATOM 1221 O O . HIS A 1 173 ? 18.824 -1.958 -14.187 1.00 68.75 173 HIS A O 1
ATOM 1227 N N . VAL A 1 174 ? 18.962 -0.840 -16.158 1.00 54.62 174 VAL A N 1
ATOM 1228 C CA . VAL A 1 174 ? 20.410 -0.594 -16.331 1.00 54.62 174 VAL A CA 1
ATOM 1229 C C . VAL A 1 174 ? 20.698 0.927 -16.331 1.00 54.62 174 VAL A C 1
ATOM 1231 O O . VAL A 1 174 ? 21.709 1.326 -15.778 1.00 54.62 174 VAL A O 1
ATOM 1234 N N . THR A 1 175 ? 19.780 1.804 -16.784 1.00 56.19 175 THR A N 1
ATOM 1235 C CA . THR A 1 175 ? 19.999 3.275 -16.929 1.00 56.19 175 THR A CA 1
ATOM 1236 C C . THR A 1 175 ? 18.866 4.196 -16.419 1.00 56.19 175 THR A C 1
ATOM 1238 O O . THR A 1 175 ? 18.774 5.351 -16.829 1.00 56.19 175 THR A O 1
ATOM 1241 N N . SER A 1 176 ? 17.963 3.728 -15.550 1.00 67.00 176 SER A N 1
ATOM 1242 C CA . SER A 1 176 ? 16.808 4.541 -15.117 1.00 67.00 176 SER A CA 1
ATOM 1243 C C . SER A 1 176 ? 17.200 5.798 -1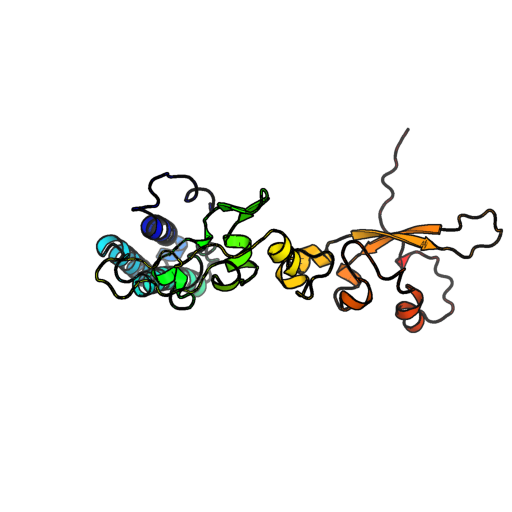4.314 1.00 67.00 176 SER A C 1
ATOM 1245 O O . SER A 1 176 ? 18.186 5.811 -13.577 1.00 67.00 176 SER A O 1
ATOM 1247 N N . THR A 1 177 ? 16.398 6.858 -14.449 1.00 65.62 177 THR A N 1
ATOM 1248 C CA . THR A 1 177 ? 16.550 8.141 -13.739 1.00 65.62 177 THR A CA 1
ATOM 1249 C C . THR A 1 177 ? 15.814 8.179 -12.395 1.00 65.62 177 THR A C 1
ATOM 1251 O O . THR A 1 177 ? 15.839 9.202 -11.709 1.00 65.62 177 THR A O 1
ATOM 1254 N N . VAL A 1 178 ? 15.122 7.098 -12.015 1.00 71.38 178 VAL A N 1
ATOM 1255 C CA . VAL A 1 178 ? 14.418 7.000 -10.730 1.00 71.38 178 VAL A CA 1
ATOM 1256 C C . VAL A 1 178 ? 15.438 6.976 -9.590 1.00 71.38 178 VAL A C 1
ATOM 1258 O O . VAL A 1 178 ? 16.430 6.249 -9.635 1.00 71.38 178 VAL A O 1
ATOM 1261 N N . ALA A 1 179 ? 15.195 7.760 -8.537 1.00 76.50 179 ALA A N 1
ATOM 1262 C CA . ALA A 1 179 ? 16.058 7.752 -7.361 1.00 76.50 179 ALA A CA 1
ATOM 1263 C C . ALA A 1 179 ? 16.119 6.340 -6.754 1.00 76.50 179 ALA A C 1
ATOM 1265 O O . ALA A 1 179 ? 15.091 5.707 -6.521 1.00 76.50 179 ALA A O 1
ATOM 1266 N N . CYS A 1 180 ? 17.319 5.850 -6.427 1.00 75.75 180 CYS A N 1
ATOM 1267 C CA . CYS A 1 180 ? 17.509 4.480 -5.934 1.00 75.75 180 CYS A CA 1
ATOM 1268 C C . CYS A 1 180 ? 16.644 4.173 -4.697 1.00 75.75 180 CYS A C 1
ATOM 1270 O O . CYS A 1 180 ? 16.155 3.055 -4.535 1.00 75.75 180 CYS A O 1
ATOM 1272 N N . ALA A 1 181 ? 16.434 5.188 -3.850 1.00 75.94 181 ALA A N 1
ATOM 1273 C CA . ALA A 1 181 ? 15.631 5.114 -2.633 1.00 75.94 181 ALA A CA 1
ATOM 1274 C C . ALA A 1 181 ? 14.124 4.899 -2.880 1.00 75.94 181 ALA A C 1
ATOM 1276 O O . ALA A 1 181 ? 13.414 4.517 -1.953 1.00 75.94 181 ALA A O 1
ATOM 1277 N N . THR A 1 182 ? 13.633 5.127 -4.102 1.00 74.69 182 THR A N 1
ATOM 1278 C CA . THR A 1 182 ? 12.234 4.868 -4.475 1.00 74.69 182 THR A CA 1
ATOM 1279 C C . THR A 1 182 ? 11.926 3.371 -4.452 1.00 74.69 182 THR A C 1
ATOM 1281 O O . THR A 1 182 ? 10.864 2.962 -3.996 1.00 74.69 182 THR A O 1
ATOM 1284 N N . CYS A 1 183 ? 12.871 2.536 -4.889 1.00 71.69 183 CYS A N 1
ATOM 1285 C CA . CYS A 1 183 ? 12.674 1.084 -4.963 1.00 71.69 183 CYS A CA 1
ATOM 1286 C C . CYS A 1 183 ? 13.430 0.330 -3.860 1.00 71.69 183 CYS A C 1
ATOM 1288 O O . CYS A 1 183 ? 13.004 -0.738 -3.410 1.00 71.69 183 CYS A O 1
ATOM 1290 N N . HIS A 1 184 ? 14.555 0.875 -3.396 1.00 75.81 184 HIS A N 1
ATOM 1291 C CA . HIS A 1 184 ? 15.367 0.281 -2.344 1.00 75.81 184 HIS A CA 1
ATOM 1292 C C . HIS A 1 184 ? 15.207 1.049 -1.033 1.00 75.81 184 HIS A C 1
ATOM 1294 O O . HIS A 1 184 ? 15.349 2.266 -0.986 1.00 75.81 184 HIS A O 1
ATOM 1300 N N . ARG A 1 185 ? 14.983 0.329 0.072 1.00 77.44 185 ARG A N 1
ATOM 1301 C CA . ARG A 1 185 ? 15.010 0.943 1.406 1.00 77.44 185 ARG A CA 1
ATOM 1302 C C . ARG A 1 185 ? 16.387 1.562 1.652 1.00 77.44 185 ARG A C 1
ATOM 1304 O O . ARG A 1 185 ? 17.396 0.898 1.411 1.00 77.44 185 ARG A O 1
ATOM 1311 N N . ARG A 1 186 ? 16.424 2.797 2.166 1.00 76.06 186 ARG A N 1
ATOM 1312 C CA . ARG A 1 186 ? 17.676 3.518 2.466 1.00 76.06 186 ARG A CA 1
ATOM 1313 C C . ARG A 1 186 ? 18.619 2.689 3.335 1.00 76.06 186 ARG A C 1
ATOM 1315 O O . ARG A 1 186 ? 19.782 2.554 2.985 1.00 76.06 186 ARG A O 1
ATOM 1322 N N . ASP A 1 187 ? 18.100 2.033 4.368 1.00 79.56 187 ASP A N 1
ATOM 1323 C CA . ASP A 1 187 ? 18.910 1.192 5.259 1.00 79.56 187 ASP A CA 1
ATOM 1324 C C . ASP A 1 187 ? 19.500 -0.024 4.535 1.00 79.56 187 ASP A C 1
ATOM 1326 O O . ASP A 1 187 ? 20.624 -0.431 4.806 1.00 79.56 187 ASP A O 1
ATOM 1330 N N . SER A 1 188 ? 18.769 -0.592 3.569 1.00 80.75 188 SER A N 1
ATOM 1331 C CA . SER A 1 188 ? 19.272 -1.698 2.746 1.00 80.75 188 SER A CA 1
ATOM 1332 C C . SER A 1 188 ? 20.373 -1.244 1.787 1.00 80.75 188 SER A C 1
ATOM 1334 O O . SER A 1 188 ? 21.293 -2.013 1.521 1.00 80.75 188 SER A O 1
ATOM 1336 N N . LEU A 1 189 ? 20.298 -0.009 1.280 1.00 82.38 189 LEU A N 1
ATOM 1337 C CA . LEU A 1 189 ? 21.383 0.588 0.503 1.00 82.38 189 LEU A CA 1
ATOM 1338 C C . LEU A 1 189 ? 22.586 0.892 1.399 1.00 82.38 189 LEU A C 1
ATOM 1340 O O . LEU A 1 189 ? 23.690 0.495 1.061 1.00 82.38 189 LEU A O 1
ATOM 1344 N N . ALA A 1 190 ? 22.382 1.510 2.562 1.00 84.25 190 ALA A N 1
ATOM 1345 C CA . ALA A 1 190 ? 23.452 1.858 3.496 1.00 84.25 190 ALA A CA 1
ATOM 1346 C C . ALA A 1 190 ? 24.179 0.622 4.062 1.00 84.25 190 ALA A C 1
ATOM 1348 O O . ALA A 1 190 ? 25.400 0.632 4.215 1.00 84.25 190 ALA A O 1
ATOM 1349 N N . ALA A 1 191 ? 23.458 -0.470 4.320 1.00 86.44 191 ALA A N 1
ATOM 1350 C CA . ALA A 1 191 ? 24.048 -1.726 4.785 1.00 86.44 191 ALA A CA 1
ATOM 1351 C C . ALA A 1 191 ? 24.850 -2.465 3.696 1.00 86.44 191 ALA A C 1
ATOM 1353 O O . ALA A 1 191 ? 25.577 -3.415 4.000 1.00 86.44 191 ALA A O 1
ATOM 1354 N N . ARG A 1 192 ? 24.732 -2.058 2.424 1.00 84.81 192 ARG A N 1
ATOM 1355 C CA . ARG A 1 192 ? 25.401 -2.728 1.311 1.00 84.81 192 ARG A CA 1
ATOM 1356 C C . ARG A 1 192 ? 26.915 -2.532 1.390 1.00 84.81 192 ARG A C 1
ATOM 1358 O O . ARG A 1 192 ? 27.424 -1.410 1.442 1.00 84.81 192 ARG A O 1
ATOM 1365 N N . THR A 1 193 ? 27.626 -3.653 1.340 1.00 85.50 193 THR A N 1
ATOM 1366 C CA . THR A 1 193 ? 29.078 -3.701 1.183 1.00 85.50 193 THR A CA 1
ATOM 1367 C C . THR A 1 193 ? 29.392 -4.405 -0.126 1.00 85.50 193 THR A C 1
ATOM 1369 O O . THR A 1 193 ? 28.960 -5.538 -0.326 1.00 85.50 193 THR A O 1
ATOM 1372 N N . ASP A 1 194 ? 30.124 -3.733 -1.004 1.00 84.50 194 ASP A N 1
ATOM 1373 C CA . ASP A 1 194 ? 30.603 -4.285 -2.270 1.00 84.50 194 ASP A CA 1
ATOM 1374 C C . ASP A 1 194 ? 32.127 -4.412 -2.240 1.00 84.50 194 ASP A C 1
ATOM 1376 O O . ASP A 1 194 ? 32.802 -3.770 -1.436 1.00 84.50 194 ASP A O 1
ATOM 1380 N N . SER A 1 195 ? 32.677 -5.231 -3.127 1.00 82.94 195 SER A N 1
ATOM 1381 C CA . SER A 1 195 ? 34.120 -5.328 -3.331 1.00 82.94 195 SER A CA 1
ATOM 1382 C C . SER A 1 195 ? 34.529 -4.464 -4.518 1.00 82.94 195 SER A C 1
ATOM 1384 O O . SER A 1 195 ? 33.992 -4.629 -5.611 1.00 82.94 195 SER A O 1
ATOM 1386 N N . VAL A 1 196 ? 35.494 -3.567 -4.319 1.00 80.19 196 VAL A N 1
ATOM 1387 C CA . VAL A 1 196 ? 36.053 -2.715 -5.379 1.00 80.19 196 VAL A CA 1
ATOM 1388 C C . VAL A 1 196 ? 37.543 -2.993 -5.509 1.00 80.19 196 VAL A C 1
ATOM 1390 O O . VAL A 1 196 ? 38.261 -3.049 -4.512 1.00 80.19 196 VAL A O 1
ATOM 1393 N N . THR A 1 197 ? 38.017 -3.163 -6.739 1.00 81.19 197 THR A N 1
ATOM 1394 C CA . THR A 1 197 ? 39.445 -3.307 -7.033 1.00 81.19 197 THR A CA 1
ATOM 1395 C C . THR A 1 197 ? 40.063 -1.926 -7.202 1.00 81.19 197 THR A C 1
ATOM 1397 O O . THR A 1 197 ? 39.718 -1.199 -8.130 1.00 81.19 197 THR A O 1
ATOM 1400 N N . LEU A 1 198 ? 40.978 -1.562 -6.306 1.00 77.19 198 LEU A N 1
ATOM 1401 C CA . LEU A 1 198 ? 41.742 -0.322 -6.390 1.00 77.19 198 LEU A CA 1
ATOM 1402 C C . LEU A 1 198 ? 43.114 -0.594 -7.005 1.00 77.19 198 LEU A C 1
ATOM 1404 O O . LEU A 1 198 ? 43.821 -1.464 -6.485 1.00 77.19 198 LEU A O 1
ATOM 1408 N N . PRO A 1 199 ? 43.528 0.148 -8.045 1.00 77.69 199 PRO A N 1
ATOM 1409 C CA . PRO A 1 199 ? 44.902 0.099 -8.514 1.00 77.69 199 PRO A CA 1
ATOM 1410 C C . PRO A 1 199 ? 45.837 0.666 -7.438 1.00 77.69 199 PRO A C 1
ATOM 1412 O O . PRO A 1 199 ? 45.525 1.651 -6.766 1.00 77.69 199 PRO A O 1
ATOM 1415 N N . LEU A 1 200 ? 46.996 0.041 -7.273 1.00 76.50 200 LEU A N 1
ATOM 1416 C CA . LEU A 1 200 ? 48.045 0.456 -6.354 1.00 76.50 200 LEU A CA 1
ATOM 1417 C C . LEU A 1 200 ? 49.291 0.823 -7.150 1.00 76.50 200 LEU A C 1
ATOM 1419 O O . LEU A 1 200 ? 49.747 0.049 -7.981 1.00 76.50 200 LEU A O 1
ATOM 1423 N N . LYS A 1 201 ? 49.868 1.990 -6.858 1.00 74.12 201 LYS A N 1
ATOM 1424 C CA . LYS A 1 201 ? 51.172 2.400 -7.390 1.00 74.12 201 LYS A CA 1
ATOM 1425 C C . LYS A 1 201 ? 52.232 2.113 -6.330 1.00 74.12 201 LYS A C 1
ATOM 1427 O O . LYS A 1 201 ? 52.550 2.986 -5.525 1.00 74.12 201 LYS A O 1
ATOM 1432 N N . LEU A 1 202 ? 52.700 0.866 -6.274 1.00 74.62 202 LEU A N 1
ATOM 1433 C CA . LEU A 1 202 ? 53.728 0.417 -5.328 1.00 74.62 202 LEU A CA 1
ATOM 1434 C C . LEU A 1 202 ? 55.064 0.184 -6.039 1.00 74.62 202 LEU A C 1
ATOM 1436 O O . LEU A 1 202 ? 55.101 -0.303 -7.167 1.00 74.62 202 LEU A O 1
ATOM 1440 N N . THR A 1 203 ? 56.152 0.483 -5.330 1.00 74.94 203 THR A N 1
ATOM 1441 C CA . THR A 1 203 ? 57.526 0.134 -5.713 1.00 74.94 203 THR A CA 1
ATOM 1442 C C . THR A 1 203 ? 58.047 -0.890 -4.699 1.00 74.94 203 THR A C 1
ATOM 1444 O O . THR A 1 203 ? 57.880 -0.651 -3.500 1.00 74.94 203 THR A O 1
ATOM 1447 N N . PRO A 1 204 ? 58.679 -2.007 -5.115 1.00 82.00 204 PRO A N 1
ATOM 1448 C CA . 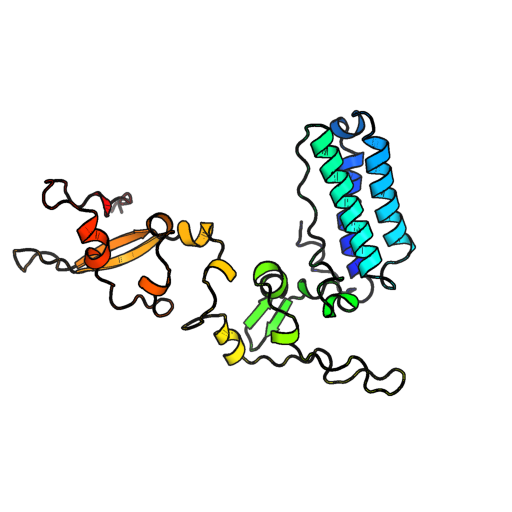PRO A 1 204 ? 59.054 -2.391 -6.485 1.00 82.00 204 PRO A CA 1
ATOM 1449 C C . PRO A 1 204 ? 57.864 -2.839 -7.355 1.00 82.00 204 PRO A C 1
ATOM 1451 O O . PRO A 1 204 ? 56.820 -3.216 -6.837 1.00 82.00 204 PRO A O 1
ATOM 1454 N N . VAL A 1 205 ? 58.042 -2.843 -8.685 1.00 76.56 205 VAL A N 1
ATOM 1455 C CA . VAL A 1 205 ? 57.008 -3.220 -9.683 1.00 76.56 205 VAL A CA 1
ATOM 1456 C C . VAL A 1 205 ? 56.470 -4.646 -9.481 1.00 76.56 205 VAL A C 1
ATOM 1458 O O . VAL A 1 205 ? 55.342 -4.944 -9.859 1.00 76.56 205 VAL A O 1
ATOM 1461 N N . SER A 1 206 ? 57.243 -5.520 -8.834 1.00 82.00 206 SER A N 1
ATOM 1462 C CA . SER A 1 206 ? 56.825 -6.875 -8.458 1.00 82.00 206 SER A CA 1
ATOM 1463 C C . SER A 1 206 ? 55.768 -6.926 -7.346 1.00 82.00 206 SER A C 1
ATOM 1465 O O . SER A 1 206 ? 55.220 -7.994 -7.081 1.00 82.00 206 SER A O 1
ATOM 1467 N N . ALA A 1 207 ? 55.465 -5.805 -6.686 1.00 81.88 207 ALA A N 1
ATOM 1468 C CA . ALA A 1 207 ? 54.384 -5.730 -5.713 1.00 81.88 207 ALA A CA 1
ATOM 1469 C C . ALA A 1 207 ? 52.999 -5.810 -6.396 1.00 81.88 207 ALA A C 1
ATOM 1471 O O . ALA A 1 207 ? 52.857 -5.395 -7.551 1.00 81.88 207 ALA A O 1
ATOM 1472 N N . PRO A 1 208 ? 51.952 -6.288 -5.693 1.00 81.12 208 PRO A N 1
ATOM 1473 C CA . PRO A 1 208 ? 50.587 -6.290 -6.210 1.00 81.12 208 PRO A CA 1
ATOM 1474 C C . PRO A 1 208 ? 50.150 -4.897 -6.684 1.00 81.12 208 PRO A C 1
ATOM 1476 O O . PRO A 1 208 ? 50.103 -3.948 -5.902 1.00 81.12 208 PRO A O 1
ATOM 1479 N N . GLN A 1 209 ? 49.796 -4.790 -7.966 1.00 83.69 209 GLN A N 1
ATOM 1480 C CA . GLN A 1 209 ? 49.390 -3.531 -8.610 1.00 83.69 209 GLN A CA 1
ATOM 1481 C C . GLN A 1 209 ? 47.909 -3.195 -8.393 1.00 83.69 209 GLN A C 1
ATOM 1483 O O . GLN A 1 209 ? 47.411 -2.188 -8.890 1.00 83.69 209 GLN A O 1
ATOM 1488 N N . ALA A 1 210 ? 47.180 -4.032 -7.655 1.00 84.44 210 ALA A N 1
ATOM 1489 C CA . ALA A 1 210 ? 45.811 -3.771 -7.256 1.00 84.44 210 ALA A CA 1
ATOM 1490 C C . ALA A 1 210 ? 45.478 -4.486 -5.946 1.00 84.44 210 ALA A C 1
ATOM 1492 O O . ALA A 1 210 ? 46.087 -5.500 -5.598 1.00 84.44 210 ALA A O 1
ATOM 1493 N N . ARG A 1 211 ? 44.474 -3.979 -5.232 1.00 83.25 211 ARG A N 1
ATOM 1494 C CA . ARG A 1 211 ? 43.872 -4.669 -4.088 1.00 83.25 211 ARG A CA 1
ATOM 1495 C C . ARG A 1 211 ? 42.363 -4.551 -4.114 1.00 83.25 211 ARG A C 1
ATOM 1497 O O . ARG A 1 211 ? 41.821 -3.500 -4.442 1.00 83.25 211 ARG A O 1
ATOM 1504 N N . MET A 1 212 ? 41.695 -5.612 -3.690 1.00 82.38 212 MET A N 1
ATOM 1505 C CA . MET A 1 212 ? 40.267 -5.578 -3.423 1.00 82.38 212 MET A CA 1
ATOM 1506 C C . MET A 1 212 ? 40.025 -4.934 -2.054 1.00 82.38 212 MET A C 1
ATOM 1508 O O . MET A 1 212 ? 40.679 -5.284 -1.069 1.00 82.38 212 MET A O 1
ATOM 1512 N N . VAL A 1 213 ? 39.104 -3.983 -1.983 1.00 82.69 213 VAL A N 1
ATOM 1513 C CA . VAL A 1 213 ? 38.666 -3.354 -0.734 1.00 82.69 213 VAL A CA 1
ATOM 1514 C C . VAL A 1 213 ? 37.159 -3.443 -0.599 1.00 82.69 213 VAL A C 1
ATOM 1516 O O . VAL A 1 213 ? 36.433 -3.437 -1.591 1.00 82.69 213 VAL A O 1
ATOM 1519 N N . ALA A 1 214 ? 36.695 -3.498 0.645 1.00 86.00 214 ALA A N 1
ATOM 1520 C CA . ALA A 1 214 ? 35.281 -3.387 0.948 1.00 86.00 214 ALA A CA 1
ATOM 1521 C C . ALA A 1 214 ? 34.844 -1.921 0.800 1.00 86.00 214 ALA A C 1
ATOM 1523 O O . ALA A 1 214 ? 35.267 -1.059 1.571 1.00 86.00 214 ALA A O 1
ATOM 1524 N N . PHE A 1 215 ? 33.977 -1.647 -0.167 1.00 85.81 215 PHE A N 1
ATOM 1525 C CA . PHE A 1 215 ? 33.268 -0.386 -0.306 1.00 85.81 215 PHE A CA 1
ATOM 1526 C C . PHE A 1 215 ? 31.951 -0.460 0.465 1.00 85.81 215 PHE A C 1
ATOM 1528 O O . PHE A 1 215 ? 31.070 -1.259 0.147 1.00 85.81 215 PHE A O 1
ATOM 1535 N N . ARG A 1 216 ? 31.809 0.371 1.498 1.00 88.44 216 ARG A N 1
ATOM 1536 C CA . ARG A 1 216 ? 30.597 0.437 2.323 1.00 88.44 216 ARG A CA 1
ATOM 1537 C C . ARG A 1 216 ? 29.740 1.607 1.862 1.00 88.44 216 ARG A C 1
ATOM 1539 O O . ARG A 1 216 ? 30.193 2.746 1.899 1.00 88.44 216 ARG A O 1
ATOM 1546 N N . HIS A 1 217 ? 28.500 1.352 1.466 1.00 88.56 217 HIS A N 1
ATOM 1547 C CA . HIS A 1 217 ? 27.589 2.419 1.043 1.00 88.56 217 HIS A CA 1
ATOM 1548 C C . HIS A 1 217 ? 27.179 3.325 2.209 1.00 88.56 217 HIS A C 1
ATOM 1550 O O . HIS A 1 217 ? 27.047 4.528 2.028 1.00 88.56 217 HIS A O 1
ATOM 1556 N N . GLY A 1 218 ? 27.042 2.778 3.421 1.00 88.94 218 GLY A N 1
ATOM 1557 C CA . GLY A 1 218 ? 26.607 3.539 4.594 1.00 88.94 218 GLY A CA 1
ATOM 1558 C C . GLY A 1 218 ? 27.537 4.687 4.984 1.00 88.94 218 GLY A C 1
ATOM 1559 O O . GLY A 1 218 ? 27.052 5.714 5.437 1.00 88.94 218 GLY A O 1
ATOM 1560 N N . VAL A 1 219 ? 28.851 4.566 4.749 1.00 86.25 219 VAL A N 1
ATOM 1561 C CA . VAL A 1 219 ? 29.798 5.673 5.009 1.00 86.25 219 VAL A CA 1
ATOM 1562 C C . VAL A 1 219 ? 29.771 6.747 3.916 1.00 86.25 219 VAL A C 1
ATOM 1564 O O . VAL A 1 219 ? 30.327 7.820 4.103 1.00 86.25 219 VAL A O 1
ATOM 1567 N N . HIS A 1 220 ? 29.111 6.463 2.791 1.00 85.94 220 HIS A N 1
ATOM 1568 C CA . HIS A 1 220 ? 28.922 7.370 1.660 1.00 85.94 220 HIS A CA 1
ATOM 1569 C C . HIS A 1 220 ? 27.438 7.716 1.461 1.00 85.94 220 HIS A C 1
ATOM 1571 O O . HIS A 1 220 ? 27.046 8.104 0.364 1.00 85.94 220 HIS A O 1
ATOM 1577 N N . ALA A 1 221 ? 26.594 7.553 2.487 1.00 85.81 221 ALA A N 1
ATOM 1578 C CA . ALA A 1 221 ? 25.145 7.732 2.359 1.00 85.81 221 ALA A CA 1
ATOM 1579 C C . ALA A 1 221 ? 24.747 9.164 1.952 1.00 85.81 221 ALA A C 1
ATOM 1581 O O . ALA A 1 221 ? 23.709 9.350 1.318 1.00 85.81 221 ALA A O 1
ATOM 1582 N N . ASP A 1 222 ? 25.597 10.144 2.269 1.00 84.69 222 ASP A N 1
ATOM 1583 C CA . ASP A 1 222 ? 25.409 11.558 1.931 1.00 84.69 222 ASP A CA 1
ATOM 1584 C C . ASP A 1 222 ? 25.952 11.928 0.538 1.00 84.69 222 ASP A C 1
ATOM 1586 O O . ASP A 1 222 ? 25.764 13.049 0.063 1.00 84.69 222 ASP A O 1
ATOM 1590 N N . VAL A 1 223 ? 26.617 10.993 -0.147 1.00 83.19 223 VAL A N 1
ATOM 1591 C CA . VAL A 1 223 ? 27.118 11.184 -1.510 1.00 83.19 223 VAL A CA 1
ATOM 1592 C C . VAL A 1 223 ? 26.022 10.799 -2.506 1.00 83.19 223 VAL A C 1
ATOM 1594 O O . VAL A 1 223 ? 25.474 9.697 -2.467 1.00 83.19 223 VAL A O 1
ATOM 1597 N N . ALA A 1 224 ? 25.701 11.703 -3.436 1.00 83.25 224 ALA A N 1
ATOM 1598 C CA . ALA A 1 224 ? 24.688 11.447 -4.456 1.00 83.25 224 ALA A CA 1
ATOM 1599 C C . ALA A 1 224 ? 25.063 10.227 -5.316 1.00 83.25 224 ALA A C 1
ATOM 1601 O O . ALA A 1 224 ? 26.128 10.202 -5.919 1.00 83.25 224 ALA A O 1
ATOM 1602 N N . CYS A 1 225 ? 24.170 9.240 -5.456 1.00 80.56 225 CYS A N 1
ATOM 1603 C CA . CYS A 1 225 ? 24.478 7.964 -6.123 1.00 80.56 225 CYS A CA 1
ATOM 1604 C C . CYS A 1 225 ? 25.065 8.128 -7.543 1.00 80.56 225 CYS A C 1
ATOM 1606 O O . CYS A 1 225 ? 25.948 7.370 -7.945 1.00 80.56 225 CYS A O 1
ATOM 1608 N N . ALA A 1 226 ? 24.612 9.147 -8.283 1.00 79.81 226 ALA A N 1
ATOM 1609 C CA . ALA A 1 226 ? 25.061 9.468 -9.641 1.00 79.81 226 ALA A CA 1
ATOM 1610 C C . ALA A 1 226 ? 26.507 10.012 -9.729 1.00 79.81 226 ALA A C 1
ATOM 1612 O O . ALA A 1 226 ? 27.065 10.133 -10.828 1.00 79.81 226 ALA A O 1
ATOM 1613 N N . SER A 1 227 ? 27.142 10.351 -8.599 1.00 80.31 227 SER A N 1
ATOM 1614 C CA . SER A 1 227 ? 28.571 10.686 -8.576 1.00 80.31 227 SER A CA 1
ATOM 1615 C C . SER A 1 227 ? 29.437 9.447 -8.804 1.00 80.31 227 SER A C 1
ATOM 1617 O O . SER A 1 227 ? 30.499 9.561 -9.409 1.00 80.31 227 SER A O 1
ATOM 1619 N N . CYS A 1 228 ? 28.966 8.272 -8.373 1.00 78.38 228 CYS A N 1
ATOM 1620 C CA . CYS A 1 228 ? 29.689 7.007 -8.488 1.00 78.38 228 CYS A CA 1
ATOM 1621 C C . CYS A 1 228 ? 29.123 6.117 -9.597 1.00 78.38 228 CYS A C 1
ATOM 1623 O O . CYS A 1 228 ? 29.891 5.478 -10.302 1.00 78.38 228 CYS A O 1
ATOM 1625 N N . HIS A 1 229 ? 27.805 6.082 -9.794 1.00 78.62 229 HIS A N 1
ATOM 1626 C CA . HIS A 1 229 ? 27.162 5.173 -10.745 1.00 78.62 229 HIS A CA 1
ATOM 1627 C C . HIS A 1 229 ? 26.729 5.882 -12.031 1.00 78.62 229 HIS A C 1
ATOM 1629 O O . HIS A 1 229 ? 26.123 6.953 -11.988 1.00 78.62 229 HIS A O 1
ATOM 1635 N N . THR A 1 230 ? 27.014 5.258 -13.176 1.00 72.88 230 THR A N 1
ATOM 1636 C CA . THR A 1 230 ? 26.392 5.574 -14.481 1.00 72.88 230 THR A CA 1
ATOM 1637 C C . THR A 1 230 ? 25.239 4.637 -14.802 1.00 72.88 230 THR A C 1
ATOM 1639 O O . THR A 1 230 ? 24.291 5.037 -15.472 1.00 72.88 230 THR A O 1
ATOM 1642 N N . ALA A 1 231 ? 25.335 3.401 -14.319 1.00 67.50 231 ALA A N 1
ATOM 1643 C CA . ALA A 1 231 ? 24.369 2.324 -14.466 1.00 67.50 231 ALA A CA 1
ATOM 1644 C C . ALA A 1 231 ? 24.601 1.303 -13.332 1.00 67.50 231 ALA A C 1
ATOM 1646 O O . ALA A 1 231 ? 25.502 1.474 -12.511 1.00 67.50 231 ALA A O 1
ATOM 1647 N N . ARG A 1 232 ? 23.796 0.240 -13.235 1.00 60.00 232 ARG A N 1
ATOM 1648 C CA . ARG A 1 232 ? 24.097 -0.894 -12.339 1.00 60.00 232 ARG A CA 1
ATOM 1649 C C . ARG A 1 232 ? 24.555 -2.092 -13.178 1.00 60.00 232 ARG A C 1
ATOM 1651 O O . ARG A 1 232 ? 23.836 -2.437 -14.110 1.00 60.00 232 ARG A O 1
ATOM 1658 N N . PRO A 1 233 ? 25.670 -2.764 -12.834 1.00 57.94 233 PRO A N 1
ATOM 1659 C CA . PRO A 1 233 ? 26.605 -2.471 -11.741 1.00 57.94 233 PRO A CA 1
ATOM 1660 C C . PRO A 1 233 ? 27.636 -1.375 -12.069 1.00 57.94 233 PRO A C 1
ATOM 1662 O O . PRO A 1 233 ? 28.525 -1.140 -11.255 1.00 57.94 233 PRO A O 1
ATOM 1665 N N . ASP A 1 234 ? 27.525 -0.716 -13.223 1.00 64.75 234 ASP A N 1
ATOM 1666 C CA . ASP A 1 234 ? 28.564 0.169 -13.750 1.00 64.75 234 ASP A CA 1
ATOM 1667 C C . ASP A 1 234 ? 28.794 1.412 -12.881 1.00 64.75 234 ASP A C 1
ATOM 1669 O O . ASP A 1 234 ? 28.103 2.438 -12.939 1.00 64.75 234 ASP A O 1
ATOM 1673 N N . VAL A 1 235 ? 29.844 1.327 -12.079 1.00 66.25 235 VAL A N 1
ATOM 1674 C CA . VAL A 1 235 ? 30.487 2.494 -11.495 1.00 66.25 235 VAL A CA 1
ATOM 1675 C C . VAL A 1 235 ? 31.143 3.252 -12.653 1.00 66.25 235 VAL A C 1
ATOM 1677 O O . VAL A 1 235 ? 31.793 2.629 -13.497 1.00 66.25 235 VAL A O 1
ATOM 1680 N N . LYS A 1 236 ? 30.999 4.584 -12.703 1.00 59.19 236 LYS A N 1
ATOM 1681 C CA . LYS A 1 236 ? 31.874 5.435 -13.528 1.00 59.19 236 LYS A CA 1
ATOM 1682 C C . LYS A 1 236 ? 33.290 4.949 -13.282 1.00 59.19 236 LYS A C 1
ATOM 1684 O O . LYS A 1 236 ? 33.639 4.861 -12.107 1.00 59.19 236 LYS A O 1
ATOM 1689 N N . ALA A 1 237 ? 34.025 4.586 -14.343 1.00 58.81 237 ALA A N 1
ATOM 1690 C CA . ALA A 1 237 ? 35.394 4.067 -14.267 1.00 58.81 237 ALA A CA 1
ATOM 1691 C C . ALA A 1 237 ? 36.107 4.763 -13.111 1.00 58.81 237 ALA A C 1
ATOM 1693 O O . ALA A 1 237 ? 36.292 5.973 -13.195 1.00 58.81 237 ALA A O 1
ATOM 1694 N N . VAL A 1 238 ? 36.265 4.005 -12.012 1.00 56.12 238 VAL A N 1
ATOM 1695 C CA . VAL A 1 238 ? 36.301 4.471 -10.614 1.00 56.12 238 VAL A CA 1
ATOM 1696 C C . VAL A 1 238 ? 36.527 5.975 -10.537 1.00 56.12 238 VAL A C 1
ATOM 1698 O O . VAL A 1 238 ? 37.653 6.402 -10.777 1.00 56.12 238 VAL A O 1
ATOM 1701 N N . ALA A 1 239 ? 35.487 6.768 -10.227 1.00 55.72 239 ALA A N 1
ATOM 1702 C CA . ALA A 1 239 ? 35.706 8.139 -9.765 1.00 55.72 239 ALA A CA 1
ATOM 1703 C C . ALA A 1 239 ? 36.821 8.038 -8.727 1.00 55.72 239 ALA A C 1
ATOM 1705 O O . ALA A 1 239 ? 36.626 7.346 -7.722 1.00 55.72 239 ALA A O 1
ATOM 1706 N N . GLU A 1 240 ? 38.020 8.535 -9.061 1.00 69.00 240 GLU A N 1
ATOM 1707 C CA . GLU A 1 240 ? 39.207 8.143 -8.314 1.00 69.00 240 GLU A CA 1
ATOM 1708 C C . GLU A 1 240 ? 38.913 8.480 -6.857 1.00 69.00 240 GLU A C 1
ATOM 1710 O O . GLU A 1 240 ? 38.495 9.598 -6.559 1.00 69.00 240 GLU A O 1
ATOM 1715 N N . CYS A 1 241 ? 39.028 7.517 -5.934 1.00 72.06 241 CYS A N 1
ATOM 1716 C CA . CYS A 1 241 ? 38.622 7.767 -4.546 1.00 72.06 241 CYS A CA 1
ATOM 1717 C C . CYS A 1 241 ? 39.347 9.006 -3.982 1.00 72.06 241 CYS A C 1
ATOM 1719 O O . CYS A 1 241 ? 38.827 9.724 -3.133 1.00 72.06 241 CYS A O 1
ATOM 1721 N N . THR A 1 242 ? 40.531 9.293 -4.525 1.00 71.56 242 THR A N 1
ATOM 1722 C CA . THR A 1 242 ? 41.335 10.498 -4.325 1.00 71.56 242 THR A CA 1
ATOM 1723 C C . THR A 1 242 ? 40.610 11.798 -4.678 1.00 71.56 242 THR A C 1
ATOM 1725 O O . THR A 1 242 ? 40.783 12.766 -3.950 1.00 71.56 242 THR A O 1
ATOM 1728 N N . THR A 1 243 ? 39.758 11.855 -5.702 1.00 72.19 243 THR A N 1
ATOM 1729 C CA . THR A 1 243 ? 39.011 13.069 -6.080 1.00 72.19 243 THR A CA 1
ATOM 1730 C C . THR A 1 243 ? 38.106 13.572 -4.950 1.00 72.19 243 THR A C 1
ATOM 1732 O O . THR A 1 243 ? 37.949 14.780 -4.793 1.00 72.19 243 THR A O 1
ATOM 1735 N N . CYS A 1 244 ? 37.557 12.674 -4.125 1.00 74.50 244 CYS A N 1
ATOM 1736 C CA . CYS A 1 244 ? 36.730 13.044 -2.970 1.00 74.50 244 CYS A CA 1
ATOM 1737 C C . CYS A 1 244 ? 37.493 12.985 -1.636 1.00 74.50 244 CYS A C 1
ATOM 1739 O O . CYS A 1 244 ? 37.220 13.780 -0.741 1.00 74.50 244 CYS A O 1
ATOM 1741 N N . HIS A 1 245 ? 38.456 12.070 -1.481 1.00 75.31 245 HIS A N 1
ATOM 1742 C CA . HIS A 1 245 ? 39.172 11.874 -0.215 1.00 75.31 245 HIS A CA 1
ATOM 1743 C C . HIS A 1 245 ? 40.454 12.717 -0.072 1.00 75.31 245 HIS A C 1
ATOM 1745 O O . HIS A 1 245 ? 40.967 12.817 1.043 1.00 75.31 245 HIS A O 1
ATOM 1751 N N . ALA A 1 246 ? 40.969 13.353 -1.135 1.00 68.44 246 ALA A N 1
ATOM 1752 C CA . ALA A 1 246 ? 42.190 14.171 -1.066 1.00 68.44 246 ALA A CA 1
ATOM 1753 C C . ALA A 1 246 ? 42.048 15.417 -0.175 1.00 68.44 246 ALA A C 1
ATOM 1755 O O . ALA A 1 246 ? 43.036 15.869 0.393 1.00 68.44 246 ALA A O 1
ATOM 1756 N N . SER A 1 247 ? 40.837 15.955 -0.019 1.00 58.31 247 SER A N 1
ATOM 1757 C CA . SER A 1 247 ? 40.557 17.115 0.840 1.00 58.31 247 SER A CA 1
ATOM 1758 C C . SER A 1 247 ? 40.337 16.751 2.313 1.00 58.31 247 SER A C 1
ATOM 1760 O O . SER A 1 247 ? 40.456 17.614 3.178 1.00 58.31 247 SER A O 1
ATOM 1762 N N . HIS A 1 248 ? 40.042 15.482 2.611 1.00 53.72 248 HIS A N 1
ATOM 1763 C CA . HIS A 1 248 ? 39.782 14.990 3.970 1.00 53.72 248 HIS A CA 1
ATOM 1764 C C . HIS A 1 248 ? 40.992 14.315 4.626 1.00 53.72 248 HIS A C 1
ATOM 1766 O O . HIS A 1 248 ? 40.971 14.050 5.828 1.00 53.72 248 HIS A O 1
ATOM 1772 N N . TRP A 1 249 ? 42.045 14.042 3.857 1.00 54.59 249 TRP A N 1
ATOM 1773 C CA . TRP A 1 249 ? 43.309 13.525 4.364 1.00 54.59 249 TRP A CA 1
ATOM 1774 C C . TRP A 1 249 ? 44.342 14.650 4.381 1.00 54.59 249 TRP A C 1
ATOM 1776 O O . TRP A 1 249 ? 44.890 14.965 3.323 1.00 54.59 249 TRP A O 1
ATOM 1786 N N . PRO A 1 250 ? 44.666 15.256 5.540 1.00 47.91 250 PRO A N 1
ATOM 1787 C CA . PRO A 1 250 ? 45.872 16.061 5.609 1.00 47.91 250 PRO A CA 1
ATOM 1788 C C . PRO A 1 250 ? 47.044 15.162 5.209 1.00 47.91 250 PRO A C 1
ATOM 1790 O O . PRO A 1 250 ? 47.230 14.064 5.742 1.00 47.91 250 PRO A O 1
ATOM 1793 N N . ALA A 1 251 ? 47.803 15.608 4.211 1.00 46.78 251 ALA A N 1
ATOM 1794 C CA . ALA A 1 251 ? 49.013 14.930 3.799 1.00 46.78 251 ALA A CA 1
ATOM 1795 C C . ALA A 1 251 ? 49.897 14.722 5.038 1.00 46.78 251 ALA A C 1
ATOM 1797 O O . ALA A 1 251 ? 50.258 15.685 5.708 1.00 46.78 251 ALA A O 1
ATOM 1798 N N . ARG A 1 252 ? 50.280 13.463 5.287 1.00 46.59 252 ARG A N 1
ATOM 1799 C CA . ARG A 1 252 ? 51.221 13.016 6.330 1.00 46.59 252 ARG A CA 1
ATOM 1800 C C . ARG A 1 252 ? 50.640 12.903 7.745 1.00 46.59 252 ARG A C 1
ATOM 1802 O O . ARG A 1 252 ? 51.014 13.628 8.657 1.00 46.59 252 ARG A O 1
ATOM 1809 N N . SER A 1 253 ? 49.903 11.829 7.988 1.00 46.16 253 SER A N 1
ATOM 1810 C CA . SER A 1 253 ? 50.136 11.047 9.202 1.00 46.16 253 SER A CA 1
ATOM 1811 C C . SER A 1 253 ? 50.527 9.638 8.770 1.00 46.16 253 SER A C 1
ATOM 1813 O O . SER A 1 253 ? 49.918 9.055 7.878 1.00 46.16 253 SER A O 1
ATOM 1815 N N . ALA A 1 254 ? 51.606 9.110 9.345 1.00 44.84 254 ALA A N 1
ATOM 1816 C CA . ALA A 1 254 ? 52.147 7.776 9.085 1.00 44.84 254 ALA A CA 1
ATOM 1817 C C . ALA A 1 254 ? 51.231 6.660 9.632 1.00 44.84 254 ALA A C 1
ATOM 1819 O O . ALA A 1 254 ? 51.679 5.706 10.263 1.00 44.84 254 ALA A O 1
ATOM 1820 N N . THR A 1 255 ? 49.921 6.797 9.445 1.00 48.72 255 THR A N 1
ATOM 1821 C CA . THR A 1 255 ? 48.940 5.780 9.787 1.00 48.72 255 THR A CA 1
ATOM 1822 C C . THR A 1 255 ? 48.835 4.835 8.589 1.00 48.72 255 THR A C 1
ATOM 1824 O O . THR A 1 255 ? 48.573 5.299 7.477 1.00 48.72 255 THR A O 1
ATOM 1827 N N . PRO A 1 256 ? 49.057 3.517 8.759 1.00 50.34 256 PRO A N 1
ATOM 1828 C CA . PRO A 1 256 ? 48.925 2.567 7.657 1.00 50.34 256 PRO A CA 1
ATOM 1829 C C . PRO A 1 256 ? 47.514 2.653 7.061 1.00 50.34 256 PRO A C 1
ATOM 1831 O O . PRO A 1 256 ? 46.602 3.148 7.720 1.00 50.34 256 PRO A O 1
ATOM 1834 N N . CYS A 1 257 ? 47.325 2.133 5.842 1.00 53.41 257 CYS A N 1
ATOM 1835 C CA . CYS A 1 257 ? 46.091 2.122 5.026 1.00 53.41 257 CYS A CA 1
ATOM 1836 C C . CYS A 1 257 ? 44.821 1.499 5.682 1.00 53.41 257 CYS A C 1
ATOM 1838 O O . CYS A 1 257 ? 43.879 1.122 4.979 1.00 53.41 257 CYS A O 1
ATOM 1840 N N . ARG A 1 258 ? 44.800 1.390 7.015 1.00 52.53 258 ARG A N 1
ATOM 1841 C CA . ARG A 1 258 ? 43.784 0.876 7.931 1.00 52.53 258 ARG A CA 1
ATOM 1842 C C . ARG A 1 258 ? 42.353 1.371 7.713 1.00 52.53 258 ARG A C 1
ATOM 1844 O O . ARG A 1 258 ? 41.474 0.521 7.798 1.00 52.53 258 ARG A O 1
ATOM 1851 N N . PRO A 1 259 ? 42.045 2.652 7.431 1.00 55.97 259 PRO A N 1
ATOM 1852 C CA . PRO A 1 259 ? 40.641 3.086 7.428 1.00 55.97 259 PRO A CA 1
ATOM 1853 C C . PRO A 1 259 ? 39.794 2.459 6.308 1.00 55.97 259 PRO A C 1
ATOM 1855 O O . PRO A 1 259 ? 38.589 2.319 6.476 1.00 55.97 259 PRO A O 1
ATOM 1858 N N . CYS A 1 260 ? 40.405 2.003 5.207 1.00 55.62 260 CYS A N 1
ATOM 1859 C CA . CYS A 1 260 ? 39.707 1.251 4.150 1.00 55.62 260 CYS A CA 1
ATOM 1860 C C . CYS A 1 260 ? 39.825 -0.278 4.303 1.00 55.62 260 CYS A C 1
ATOM 1862 O O . CYS A 1 260 ? 39.288 -1.025 3.487 1.00 55.62 260 CYS A O 1
ATOM 1864 N N . SER A 1 261 ? 40.570 -0.770 5.298 1.00 50.12 261 SER A N 1
ATOM 1865 C CA . SER A 1 261 ? 40.860 -2.193 5.498 1.00 50.12 261 SER A CA 1
ATOM 1866 C C . SER A 1 261 ? 40.430 -2.637 6.891 1.00 50.12 261 SER A C 1
ATOM 1868 O O . SER A 1 261 ? 41.265 -2.904 7.749 1.00 50.12 261 SER A O 1
ATOM 1870 N N . CYS A 1 262 ? 39.121 -2.723 7.111 1.00 37.94 262 CYS A N 1
ATOM 1871 C CA . CYS A 1 262 ? 38.571 -3.406 8.276 1.00 37.94 262 CYS A CA 1
ATOM 1872 C C . CYS A 1 262 ? 37.345 -4.230 7.869 1.00 37.94 262 CYS A C 1
ATOM 1874 O O . CYS A 1 262 ? 36.214 -3.798 8.069 1.00 37.94 262 CYS A O 1
ATOM 1876 N N . SER A 1 263 ? 37.575 -5.431 7.336 1.00 39.41 263 SER A N 1
ATOM 1877 C CA . SER A 1 263 ? 36.725 -6.596 7.624 1.00 39.41 263 SER A CA 1
ATOM 1878 C C . SER A 1 263 ? 37.632 -7.721 8.137 1.00 39.41 263 SER A C 1
ATOM 1880 O O . SER A 1 263 ? 38.780 -7.797 7.692 1.00 39.41 263 SER A O 1
ATOM 1882 N N . PRO A 1 264 ? 37.168 -8.554 9.087 1.00 40.34 264 PRO A N 1
ATOM 1883 C CA . PRO A 1 264 ? 37.973 -9.635 9.635 1.00 40.34 264 PRO A CA 1
ATOM 1884 C C . PRO A 1 264 ? 38.206 -10.659 8.526 1.00 40.34 264 PRO A C 1
ATOM 1886 O O . PRO A 1 264 ? 37.259 -11.124 7.896 1.00 40.34 264 PRO A O 1
ATOM 1889 N N . ALA A 1 265 ? 39.467 -10.984 8.261 1.00 37.84 265 ALA A N 1
ATOM 1890 C CA . ALA A 1 265 ? 39.787 -12.146 7.456 1.00 37.84 265 ALA A CA 1
ATOM 1891 C C . ALA A 1 265 ? 39.264 -13.372 8.213 1.00 37.84 265 ALA A C 1
ATOM 1893 O O . ALA A 1 265 ? 39.815 -13.745 9.248 1.00 37.84 265 ALA A O 1
ATOM 1894 N N . THR A 1 266 ? 38.176 -13.973 7.735 1.00 40.34 266 THR A N 1
ATOM 1895 C CA . THR A 1 266 ? 37.832 -15.340 8.114 1.00 40.34 266 THR A CA 1
ATOM 1896 C C . THR A 1 266 ? 38.981 -16.199 7.608 1.00 40.34 266 THR A C 1
ATOM 1898 O O . THR A 1 266 ? 39.173 -16.333 6.400 1.00 40.34 266 THR A O 1
ATOM 1901 N N . ALA A 1 267 ? 39.810 -16.685 8.528 1.00 35.03 267 ALA A N 1
ATOM 1902 C CA . ALA A 1 267 ? 40.876 -17.613 8.209 1.00 35.03 267 ALA A CA 1
ATOM 1903 C C . ALA A 1 267 ? 40.249 -18.854 7.558 1.00 35.03 267 ALA A C 1
ATOM 1905 O O . ALA A 1 267 ? 39.496 -19.588 8.194 1.00 35.03 267 ALA A O 1
ATOM 1906 N N . LEU A 1 268 ? 40.530 -19.055 6.271 1.00 34.84 268 LEU A N 1
ATOM 1907 C CA . LEU A 1 268 ? 40.439 -20.365 5.645 1.00 34.84 268 LEU A CA 1
ATOM 1908 C C . LEU A 1 268 ? 41.572 -21.197 6.249 1.00 34.84 268 LEU A C 1
ATOM 1910 O O . LEU A 1 268 ? 42.728 -21.047 5.856 1.00 34.84 268 LEU A O 1
ATOM 1914 N N . SER A 1 269 ? 41.246 -22.001 7.258 1.00 37.31 269 SER A N 1
ATOM 1915 C CA . SER A 1 269 ? 42.127 -23.070 7.721 1.00 37.31 269 SER A CA 1
ATOM 1916 C C . SER A 1 269 ? 42.135 -24.178 6.672 1.00 37.31 269 SER A C 1
ATOM 1918 O O . SER A 1 269 ? 41.070 -24.636 6.252 1.00 37.31 269 SER A O 1
ATOM 1920 N N . ALA A 1 270 ? 43.341 -24.545 6.244 1.00 43.34 270 ALA A N 1
ATOM 1921 C CA . ALA A 1 270 ? 43.638 -25.802 5.569 1.00 43.34 270 ALA A CA 1
ATOM 1922 C C . ALA A 1 270 ? 43.547 -26.979 6.551 1.00 43.34 270 ALA A C 1
ATOM 1924 O O . ALA A 1 270 ? 43.753 -26.740 7.766 1.00 43.34 270 ALA A O 1
#

Radius of gyration: 27.14 Å; chains: 1; bounding box: 85×43×57 Å

Foldseek 3Di:
DVPPVLDDPPVVQPDLVVLLVLLQVLLVVCVVPPLLVVDPPSVVLSVQLNVLSVCCVVVVCQVFVLSNLVSSVSSQVSSCVSCVVSVHHRDDGDPLDDRCVVQVCCNNVVPPQQDWDAAQNHTDHSVLCVVQLVHHLVLFAPPDDQAPPDPPHGDPRHRHGDDDPVSVCCPVWQAHPDQPCSNDPLVRQQADWDWDKDADDDPPPPPDRIDIFIDGRNVVSVPRPVCQDRGVVDGPVGPRVCVVCVVVDDPDDPDPPPVRDDDDPPDPDD

pLDDT: mean 78.57, std 16.22, range [34.66, 97.25]